Protein AF-A0A919R8F0-F1 (afdb_monomer)

Nearest PDB structures (foldseek):
  3gz7-assembly1_B  TM=3.706E-01  e=2.790E+00  Bordetella bronchiseptica

pLDDT: mean 70.24, std 26.64, range [23.72, 98.0]

Solvent-accessible surface area (backbone atoms only — not comparable to full-atom values): 21527 Å² total; per-residue (Å²): 143,80,83,83,74,83,84,76,73,76,73,70,76,74,85,45,59,24,25,36,47,40,30,39,29,54,47,67,73,56,90,75,50,73,59,72,71,48,55,80,41,61,72,55,58,81,91,51,54,28,52,95,69,25,64,48,44,55,52,77,48,97,66,31,28,37,37,30,29,73,41,53,31,80,58,64,26,74,72,41,33,61,58,44,70,72,35,64,66,60,42,50,52,41,50,53,23,43,48,53,47,38,51,59,46,43,75,73,34,32,43,30,30,39,62,86,89,40,64,40,73,37,67,65,61,55,53,50,48,43,62,77,41,37,70,61,52,50,52,54,34,61,76,40,47,71,44,31,21,34,39,40,36,33,31,29,70,56,76,77,77,74,70,78,76,72,88,82,85,83,91,81,90,82,89,87,88,83,90,84,86,90,86,90,80,91,84,86,87,82,86,88,81,89,79,90,87,85,82,91,91,86,82,86,88,86,86,85,88,86,92,88,84,92,85,91,84,87,89,89,80,91,87,88,90,81,86,79,87,82,94,78,75,82,52,72,66,58,57,48,48,48,53,50,52,51,50,50,53,52,52,49,52,54,50,50,54,48,52,55,49,34,50,52,51,51,53,59,53,46,74,67,23,82,43,69,48,79,52,82,51,66,61,42,87,79,71,80,46,79,41,41,50,61,35,32,35,41,30,35,25,47,58,90,47,49,66,59,48,54,48,55,57,60,72,68,62,47,99,72,37,52,73,49,81,48,69,82,36,68,35,46,93,80,21,67,67,71,68,52,75,83,77,86,124

Foldseek 3Di:
DDDDPDPPPPPPPPFAKWKWWQWKFFQFPCVPPDDPVCVVPSQAPPPQQAQVRFHWDWDDDPRMIIIIGIGTCCCLPDVNVVVLVVVPVSQVSNVVRSQSVQVSRVVRGQIQTEDRSDIGRYVVVVRVLCVVCVVVLVVLSVVQTLKFKKKKWKWFFQDPPPPPPDPDDDDDDDDDDDDDDDDDDDDDDDDDDDDDDDDDDDDDDDDDDDYDDDDDDDDDDDDDDDDDDDPDDPDPVNVVVVVVVVVVVVNVVVVVVLLVLQVVLQVQLQVQAPDKDWDDFDDCVVVVDSIGTNTTMMGMHRNVCPVVSVVSQVVSDDPRMDMDMDDRGNPNVSNHCSSDDPPPD

InterPro domains:
  IPR009430 Gas vesicle protein L/F [PF06386] (18-158)
  IPR009430 Gas vesicle protein L/F [PF06386] (226-335)
  IPR009430 Gas vesicle protein L/F [PTHR36852] (17-159)

Mean predicted aligned error: 16.77 Å

Radius of gyration: 34.1 Å; Cα contacts (8 Å, |Δi|>4): 431; chains: 1; bounding box: 75×75×124 Å

Sequence (345 aa):
MADPGPVTGGQEPAAGTGTYLYAIAREPDLTRAAAPQERAGAGRLAGVPGVAGTPVRALGRGGLVAYVSTVPLDRFGEEPLRRSLEDLEWLGETARAHHRVVAAVAARAAAAPVRLVTVYRDDEQVTALLERRHDELAALLDDVAGRQEWGVKMYAAAPDAGTPAAPGGGAGRHDDTTAEGAAGSGRAAAHPSARGTAAVPGRRPGTPAPETGRAATAPQAEHASGAAADAAGGRPGTEYLRRRQAGLRVRERSRQAAAERAERAHRALSAVAVASRRHRPQDPRLSGRQEIMLLNGAYLVDTDRGAEFAAAVAALREPDVEFELTGPWAPYSFTETAAGPPDAR

Organism: NCBI:txid1381558

Secondary structure (DSSP, 8-state):
-----------PPP--EEEEEEEEEEPP-GGG--SHHHHTTTT--TT-B-GGGPBPEEEEETTEEEEEEEEEHHHHSHHHHHHHTT-HHHHHHHHHHHHHHHHHHHTTS-EEEEEEEEEESSHHHHHHHHHHTHHHHHHHHHTTTTEEEEEEEEEEEPP----------------------------------------------------------------------------HHHHHHHHHHHHHHHHHHHHHHHHHHHHHHHHHHHTTSSEEEEPPPPPHHHH--SEEEEEEEEEEEEGGGHHHHHHHHHHT-BTTEEEEEEEEE--TTT-TTTTPPPP--

Structure (mmCIF, N/CA/C/O backbone):
data_AF-A0A919R8F0-F1
#
_entry.id   AF-A0A919R8F0-F1
#
loop_
_atom_site.group_PDB
_atom_site.id
_atom_site.type_symbol
_atom_site.label_atom_id
_atom_site.label_alt_id
_atom_site.label_comp_id
_atom_site.label_asym_id
_atom_site.label_entity_id
_atom_site.label_seq_id
_atom_site.pdbx_PDB_ins_code
_atom_site.Cartn_x
_atom_site.Cartn_y
_atom_site.Cartn_z
_atom_site.occupancy
_atom_site.B_iso_or_equiv
_atom_site.auth_seq_id
_atom_site.auth_comp_id
_atom_site.auth_asym_id
_atom_site.auth_atom_id
_atom_site.pdbx_PDB_model_num
ATOM 1 N N . MET A 1 1 ? -3.756 54.806 42.758 1.00 42.94 1 MET A N 1
ATOM 2 C CA . MET A 1 1 ? -3.086 54.539 41.471 1.00 42.94 1 MET A CA 1
ATOM 3 C C . MET A 1 1 ? -2.291 53.259 41.662 1.00 42.94 1 MET A C 1
ATOM 5 O O . MET A 1 1 ? -1.213 53.311 42.234 1.00 42.94 1 MET A O 1
ATOM 9 N N . ALA A 1 2 ? -2.912 52.119 41.363 1.00 39.56 2 ALA A N 1
ATOM 10 C CA . ALA A 1 2 ? -2.318 50.795 41.501 1.00 39.56 2 ALA A CA 1
ATOM 11 C C . ALA A 1 2 ? -2.366 50.129 40.124 1.00 39.56 2 ALA A C 1
ATOM 13 O O . ALA A 1 2 ? -3.413 50.116 39.478 1.00 39.56 2 ALA A O 1
ATOM 14 N N . ASP A 1 3 ? -1.197 49.690 39.689 1.00 32.00 3 ASP A N 1
ATOM 15 C CA . ASP A 1 3 ? -0.882 49.060 38.415 1.00 32.00 3 ASP A CA 1
ATOM 16 C C . ASP A 1 3 ? -1.469 47.634 38.356 1.00 32.00 3 ASP A C 1
ATOM 18 O O . ASP A 1 3 ? -1.194 46.841 39.263 1.00 32.00 3 ASP A O 1
ATOM 22 N N . PRO A 1 4 ? -2.294 47.268 37.356 1.00 43.25 4 PRO A N 1
ATOM 23 C CA . PRO A 1 4 ? -2.626 45.875 37.113 1.00 43.25 4 PRO A CA 1
ATOM 24 C C . PRO A 1 4 ? -1.481 45.242 36.316 1.00 43.25 4 PRO A C 1
ATOM 26 O O . PRO A 1 4 ? -1.386 45.396 35.100 1.00 43.25 4 PRO A O 1
ATOM 29 N N . GLY A 1 5 ? -0.606 44.522 37.020 1.00 34.34 5 GLY A N 1
ATOM 30 C CA . GLY A 1 5 ? 0.463 43.747 36.395 1.00 34.34 5 GLY A CA 1
ATOM 31 C C . GLY A 1 5 ? -0.075 42.790 35.317 1.00 34.34 5 GLY A C 1
ATOM 32 O O . GLY A 1 5 ? -1.197 42.282 35.436 1.00 34.34 5 GLY A O 1
ATOM 33 N N . PRO A 1 6 ? 0.699 42.522 34.252 1.00 38.12 6 PRO A N 1
ATOM 34 C CA . PRO A 1 6 ? 0.252 41.663 33.172 1.00 38.12 6 PRO A CA 1
ATOM 35 C C . PRO A 1 6 ? 0.139 40.220 33.669 1.00 38.12 6 PRO A C 1
ATOM 37 O O . PRO A 1 6 ? 1.129 39.578 34.021 1.00 38.12 6 PRO A O 1
ATOM 40 N N . VAL A 1 7 ? -1.086 39.698 33.641 1.00 38.22 7 VAL A N 1
ATOM 41 C CA . VAL A 1 7 ? -1.383 38.264 33.657 1.00 38.22 7 VAL A CA 1
ATOM 42 C C . VAL A 1 7 ? -0.722 37.621 32.438 1.00 38.22 7 VAL A C 1
ATOM 44 O O . VAL A 1 7 ? -1.313 37.494 31.372 1.00 38.22 7 VAL A O 1
ATOM 47 N N . THR A 1 8 ? 0.529 37.198 32.593 1.00 38.41 8 THR A N 1
ATOM 48 C CA . THR A 1 8 ? 1.180 36.227 31.706 1.00 38.41 8 THR A CA 1
ATOM 49 C C . THR A 1 8 ? 0.846 34.828 32.209 1.00 38.41 8 THR A C 1
ATOM 51 O O . THR A 1 8 ? 1.700 34.032 32.579 1.00 38.41 8 THR A O 1
ATOM 54 N N . GLY A 1 9 ? -0.453 34.525 32.217 1.00 33.62 9 GLY A N 1
ATOM 55 C CA . GLY A 1 9 ? -0.914 33.152 32.105 1.00 33.62 9 GLY A CA 1
ATOM 56 C C . GLY A 1 9 ? -0.702 32.737 30.658 1.00 33.62 9 GLY A C 1
ATOM 57 O O . GLY A 1 9 ? -1.622 32.824 29.851 1.00 33.62 9 GLY A O 1
ATOM 58 N N . GLY A 1 10 ? 0.530 32.357 30.314 1.00 33.97 10 GLY A N 1
ATOM 59 C CA . GLY A 1 10 ? 0.773 31.532 29.142 1.00 33.97 10 GLY A CA 1
ATOM 60 C C . GLY A 1 10 ? -0.004 30.248 29.367 1.00 33.97 10 GLY A C 1
ATOM 61 O O . GLY A 1 10 ? 0.445 29.370 30.094 1.00 33.97 10 GLY A O 1
ATOM 62 N N . GLN A 1 11 ? -1.223 30.206 28.840 1.00 34.78 11 GLN A N 1
ATOM 63 C CA . GLN A 1 11 ? -2.042 29.016 28.835 1.00 34.78 11 GLN A CA 1
ATOM 64 C C . GLN A 1 11 ? -1.263 28.004 27.999 1.00 34.78 11 GLN A C 1
ATOM 66 O O . GLN A 1 11 ? -1.225 28.117 26.773 1.00 34.78 11 GLN A O 1
ATOM 71 N N . GLU A 1 12 ? -0.556 27.087 28.669 1.00 39.88 12 GLU A N 1
ATOM 72 C CA . GLU A 1 12 ? -0.021 25.897 28.018 1.00 39.88 12 GLU A CA 1
ATOM 73 C C . GLU A 1 12 ? -1.163 25.326 27.172 1.00 39.88 12 GLU A C 1
ATOM 75 O O . GLU A 1 12 ? -2.275 25.165 27.697 1.00 39.88 12 GLU A O 1
ATOM 80 N N . PRO A 1 13 ? -0.967 25.114 25.859 1.00 43.59 13 PRO A N 1
ATOM 81 C CA . PRO A 1 13 ? -2.022 24.557 25.037 1.00 43.59 13 PRO A CA 1
ATOM 82 C C . PRO A 1 13 ? -2.414 23.231 25.681 1.00 43.59 13 PRO A C 1
ATOM 84 O O . PRO A 1 13 ? -1.571 22.350 25.839 1.00 43.59 13 PRO A O 1
ATOM 87 N N . ALA A 1 14 ? -3.672 23.124 26.121 1.00 46.72 14 ALA A N 1
ATOM 88 C CA . ALA A 1 14 ? -4.191 21.898 26.704 1.00 46.72 14 ALA A CA 1
ATOM 89 C C . ALA A 1 14 ? -3.793 20.742 25.784 1.00 46.72 14 ALA A C 1
ATOM 91 O O . ALA A 1 14 ? -4.053 20.814 24.580 1.00 46.72 14 ALA A O 1
ATOM 92 N N . ALA A 1 15 ? -3.110 19.739 26.341 1.00 63.75 15 ALA A N 1
ATOM 93 C CA . ALA A 1 15 ? -2.573 18.595 25.615 1.00 63.75 15 ALA A CA 1
ATOM 94 C C . ALA A 1 15 ? -3.726 17.766 25.028 1.00 63.75 15 ALA A C 1
ATOM 96 O O . ALA A 1 15 ? -4.168 16.764 25.588 1.00 63.75 15 ALA A O 1
ATOM 97 N N . GLY A 1 16 ? -4.279 18.251 23.919 1.00 86.00 16 GLY A N 1
ATOM 98 C CA . GLY A 1 16 ? -5.325 17.585 23.173 1.00 86.00 16 GLY A CA 1
ATOM 99 C C . GLY A 1 16 ? -4.773 16.304 22.571 1.00 86.00 16 GLY A C 1
ATOM 100 O O . GLY A 1 16 ? -3.592 16.213 22.230 1.00 86.00 16 GLY A O 1
ATOM 101 N N . THR A 1 17 ? -5.634 15.308 22.426 1.00 93.44 17 THR A N 1
ATOM 102 C CA . THR A 1 17 ? -5.296 14.072 21.721 1.00 93.44 17 THR A CA 1
ATOM 103 C C . THR A 1 17 ? -6.131 13.962 20.456 1.00 93.44 17 THR A C 1
ATOM 105 O O . THR A 1 17 ? -7.197 14.563 20.360 1.00 93.44 17 THR A O 1
ATOM 108 N N . GLY A 1 18 ? -5.602 13.244 19.473 1.00 93.56 18 GLY A N 1
ATOM 109 C CA . GLY A 1 18 ? -6.291 12.885 18.242 1.00 93.56 18 GLY A CA 1
ATOM 110 C C . GLY A 1 18 ? -6.202 11.387 17.990 1.00 93.56 18 GLY A C 1
ATOM 111 O O . GLY A 1 18 ? -5.442 10.665 18.645 1.00 93.56 18 GLY A O 1
ATOM 112 N N . THR A 1 19 ? -6.959 10.927 17.004 1.00 95.62 19 THR A N 1
ATOM 113 C CA . THR A 1 19 ? -7.027 9.522 16.603 1.00 95.62 19 THR A CA 1
ATOM 114 C C . THR A 1 19 ? -6.288 9.336 15.284 1.00 95.62 19 THR A C 1
ATOM 116 O O . THR A 1 19 ? -6.764 9.731 14.222 1.00 95.62 19 THR A O 1
ATOM 119 N N . TYR A 1 20 ? -5.104 8.731 15.347 1.00 95.44 20 TYR A N 1
ATOM 120 C CA . TYR A 1 20 ? -4.315 8.357 14.178 1.00 95.44 20 TYR A CA 1
ATOM 121 C C . TYR A 1 20 ? -4.894 7.082 13.563 1.00 95.44 20 TYR A C 1
ATOM 123 O O . TYR A 1 20 ? -4.953 6.059 14.243 1.00 95.44 20 TYR A O 1
ATOM 131 N N . LEU A 1 21 ? -5.279 7.117 12.288 1.00 96.19 21 LEU A N 1
ATOM 132 C CA . LEU A 1 21 ? -5.805 5.969 11.544 1.00 96.19 21 LEU A CA 1
ATOM 133 C C . LEU A 1 21 ? -4.692 5.315 10.708 1.00 96.19 21 LEU A C 1
ATOM 135 O O . LEU A 1 21 ? -3.970 6.001 9.989 1.00 96.19 21 LEU A O 1
ATOM 139 N N . TYR A 1 22 ? -4.555 3.987 10.791 1.00 96.00 22 TYR A N 1
ATOM 140 C CA . TYR A 1 22 ? -3.561 3.218 10.020 1.00 96.00 22 TYR A CA 1
ATOM 141 C C . TYR A 1 22 ? -4.163 2.521 8.801 1.00 96.00 22 TYR A C 1
ATOM 143 O O . TYR A 1 22 ? -3.630 2.606 7.695 1.00 96.00 22 TYR A O 1
ATOM 151 N N . ALA A 1 23 ? -5.255 1.795 9.018 1.00 95.81 23 ALA A N 1
ATOM 152 C CA . ALA A 1 23 ? -5.925 1.000 8.002 1.00 95.81 23 ALA A CA 1
ATOM 153 C C . ALA A 1 23 ? -7.365 0.710 8.419 1.00 95.81 23 ALA A C 1
ATOM 155 O O . ALA A 1 23 ? -7.687 0.669 9.611 1.00 95.81 23 ALA A O 1
ATOM 156 N N . ILE A 1 24 ? -8.197 0.449 7.418 1.00 95.88 24 ILE A N 1
ATOM 157 C CA . ILE A 1 24 ? -9.529 -0.132 7.571 1.00 95.88 24 ILE A CA 1
ATOM 158 C C . ILE A 1 24 ? -9.461 -1.560 7.029 1.00 95.88 24 ILE A C 1
ATOM 160 O O . ILE A 1 24 ? -8.793 -1.803 6.030 1.00 95.88 24 ILE A O 1
ATOM 164 N N . ALA A 1 25 ? -10.111 -2.516 7.679 1.00 94.25 25 ALA A N 1
ATOM 165 C CA . ALA A 1 25 ? -10.144 -3.906 7.241 1.00 94.25 25 ALA A CA 1
ATOM 166 C C . ALA A 1 25 ? -11.542 -4.501 7.392 1.00 94.25 25 ALA A C 1
ATOM 168 O O . ALA A 1 25 ? -12.385 -3.963 8.118 1.00 94.25 25 ALA A O 1
ATOM 169 N N . ARG A 1 26 ? -11.768 -5.648 6.744 1.00 90.00 26 ARG A N 1
ATOM 170 C CA . ARG A 1 26 ? -12.911 -6.502 7.084 1.00 90.00 26 ARG A CA 1
ATOM 171 C C . ARG A 1 26 ? -12.723 -7.024 8.503 1.00 90.00 26 ARG A C 1
ATOM 173 O O . ARG A 1 26 ? -11.622 -7.441 8.871 1.00 90.00 26 ARG A O 1
ATOM 180 N N . GLU A 1 27 ? -13.793 -7.012 9.290 1.00 80.38 27 GLU A N 1
ATOM 181 C CA . GLU A 1 27 ? -13.787 -7.740 10.551 1.00 80.38 27 GLU A CA 1
ATOM 182 C C . GLU A 1 27 ? -13.527 -9.225 10.245 1.00 80.38 27 GLU A C 1
ATOM 184 O O . GLU A 1 27 ? -14.118 -9.759 9.300 1.00 80.38 27 GLU A O 1
ATOM 189 N N . PRO A 1 28 ? -12.613 -9.898 10.966 1.00 65.25 28 PRO A N 1
ATOM 190 C CA . PRO A 1 28 ? -12.365 -11.313 10.731 1.00 65.25 28 PRO A CA 1
ATOM 191 C C . PRO A 1 28 ? -13.673 -12.082 10.887 1.00 65.25 28 PRO A C 1
ATOM 193 O O . PRO A 1 28 ? -14.399 -11.846 11.850 1.00 65.25 28 PRO A O 1
ATOM 196 N N . ASP A 1 29 ? -13.969 -13.005 9.974 1.00 56.16 29 ASP A N 1
ATOM 197 C CA . ASP A 1 29 ? -15.191 -13.801 10.058 1.00 56.16 29 ASP A CA 1
ATOM 198 C C . ASP A 1 29 ? -15.166 -14.682 11.325 1.00 56.16 29 ASP A C 1
ATOM 200 O O . ASP A 1 29 ? -14.531 -15.740 11.398 1.00 56.16 29 ASP A O 1
ATOM 204 N N . LEU A 1 30 ? -15.839 -14.195 12.370 1.00 49.44 30 LEU A N 1
ATOM 205 C CA . LEU A 1 30 ? -15.880 -14.773 13.713 1.00 49.44 30 LEU A CA 1
ATOM 206 C C . LEU A 1 30 ? -16.650 -16.093 13.784 1.00 49.44 30 LEU A C 1
ATOM 208 O O . LEU A 1 30 ? -16.635 -16.752 14.831 1.00 49.44 30 LEU A O 1
ATOM 212 N N . THR A 1 31 ? -17.306 -16.503 12.696 1.00 47.41 31 THR A N 1
ATOM 213 C CA . THR A 1 31 ? -17.928 -17.828 12.592 1.00 47.41 31 THR A CA 1
ATOM 214 C C . THR A 1 31 ? -16.890 -18.950 12.682 1.00 47.41 31 THR A C 1
ATOM 216 O O . THR A 1 31 ? -17.204 -20.027 13.188 1.00 47.41 31 THR A O 1
ATOM 219 N N . ARG A 1 32 ? -15.631 -18.678 12.304 1.00 46.38 32 ARG A N 1
ATOM 220 C CA . ARG A 1 32 ? -14.490 -19.598 12.452 1.00 46.38 32 ARG A CA 1
ATOM 221 C C . ARG A 1 32 ? -13.747 -19.494 13.791 1.00 46.38 32 ARG A C 1
ATOM 223 O O . ARG A 1 32 ? -12.950 -20.380 14.084 1.00 46.38 32 ARG A O 1
ATOM 230 N N . ALA A 1 33 ? -13.976 -18.445 14.585 1.00 45.91 33 ALA A N 1
ATOM 231 C CA . ALA A 1 33 ? -13.284 -18.239 15.859 1.00 45.91 33 ALA A CA 1
ATOM 232 C C . ALA A 1 33 ? -13.896 -19.115 16.965 1.00 45.91 33 ALA A C 1
ATOM 234 O O . ALA A 1 33 ? -15.100 -19.035 17.254 1.00 45.91 33 ALA A O 1
ATOM 235 N N . ALA A 1 34 ? -13.058 -19.952 17.577 1.00 47.19 34 ALA A N 1
ATOM 236 C CA . ALA A 1 34 ? -13.425 -20.789 18.706 1.00 47.19 34 ALA A CA 1
ATOM 237 C C . ALA A 1 34 ? -13.437 -19.927 19.984 1.00 47.19 34 ALA A C 1
ATOM 239 O O . ALA A 1 34 ? -12.503 -19.209 20.277 1.00 47.19 34 ALA A O 1
ATOM 240 N N . ALA A 1 35 ? -14.506 -20.004 20.772 1.00 50.44 35 ALA A N 1
ATOM 241 C CA . ALA A 1 35 ? -14.696 -19.297 22.047 1.00 50.44 35 ALA A CA 1
ATOM 242 C C . ALA A 1 35 ? -15.021 -17.768 22.015 1.00 50.44 35 ALA A C 1
ATOM 244 O O . ALA A 1 35 ? -14.484 -16.992 21.222 1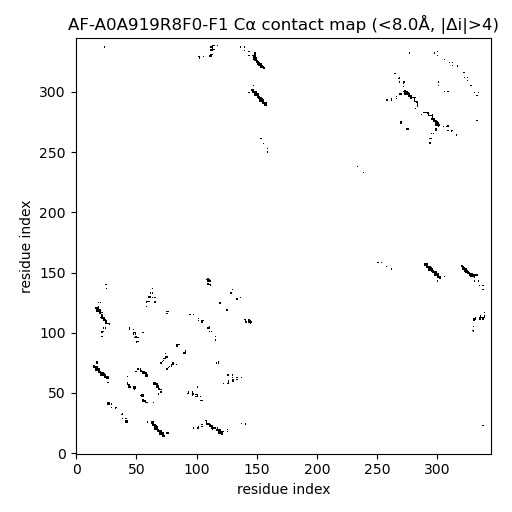.00 50.44 35 ALA A O 1
ATOM 245 N N . PRO A 1 36 ? -15.896 -17.288 22.930 1.00 48.00 36 PRO A N 1
ATOM 246 C CA . PRO A 1 36 ? -16.317 -15.879 23.031 1.00 48.00 36 PRO A CA 1
ATOM 247 C C . PRO A 1 36 ? -15.187 -14.868 23.297 1.00 48.00 36 PRO A C 1
ATOM 249 O O . PRO A 1 36 ? -15.258 -13.731 22.831 1.00 48.00 36 PRO A O 1
ATOM 252 N N . GLN A 1 37 ? -14.137 -15.262 24.022 1.00 48.91 37 GLN A N 1
ATOM 253 C CA . GLN A 1 37 ? -12.982 -14.405 24.315 1.00 48.91 37 GLN A CA 1
ATOM 254 C C . GLN A 1 37 ? -12.138 -14.096 23.066 1.00 48.91 37 GLN A C 1
ATOM 256 O O . GLN A 1 37 ? -11.608 -12.988 22.957 1.00 48.91 37 GLN A O 1
ATOM 261 N N . GLU A 1 38 ? -12.048 -15.030 22.111 1.00 45.28 38 GLU A N 1
ATOM 262 C CA . GLU A 1 38 ? -11.374 -14.809 20.824 1.00 45.28 38 GLU A CA 1
ATOM 263 C C . GLU A 1 38 ? -12.188 -13.857 19.940 1.00 45.28 38 GLU A C 1
ATOM 265 O O . GLU A 1 38 ? -11.622 -12.981 19.289 1.00 45.28 38 GLU A O 1
ATOM 270 N N . ARG A 1 39 ? -13.526 -13.931 20.016 1.00 48.69 39 ARG A N 1
ATOM 271 C CA . ARG A 1 39 ? -14.443 -13.010 19.323 1.00 48.69 39 ARG A CA 1
ATOM 272 C C . ARG A 1 39 ? -14.321 -11.571 19.819 1.00 48.69 39 ARG A C 1
ATOM 274 O O . ARG A 1 39 ? -14.183 -10.660 19.013 1.00 48.69 39 ARG A O 1
ATOM 281 N N . ALA A 1 40 ? -14.260 -11.370 21.136 1.00 47.34 40 ALA A N 1
ATOM 282 C CA . ALA A 1 40 ? -14.042 -10.052 21.744 1.00 47.34 40 ALA A CA 1
ATOM 283 C C . ALA A 1 40 ? -12.644 -9.457 21.453 1.00 47.34 40 ALA A C 1
ATOM 285 O O . ALA A 1 40 ? -12.377 -8.299 21.7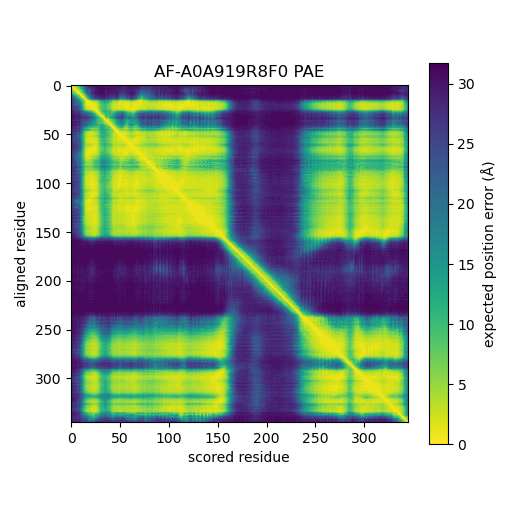76 1.00 47.34 40 ALA A O 1
ATOM 286 N N . GLY A 1 41 ? -11.725 -10.247 20.883 1.00 51.56 41 GLY A N 1
ATOM 287 C CA . GLY A 1 41 ? -10.359 -9.846 20.561 1.00 51.56 41 GLY A CA 1
ATOM 288 C C . GLY A 1 41 ? -9.976 -9.938 19.088 1.00 51.56 41 GLY A C 1
ATOM 289 O O . GLY A 1 41 ? -8.833 -9.619 18.782 1.00 51.56 41 GLY A O 1
ATOM 290 N N . ALA A 1 42 ? -10.868 -10.342 18.183 1.00 51.12 42 ALA A N 1
ATOM 291 C CA . ALA A 1 42 ? -10.490 -10.649 16.802 1.00 51.12 42 ALA A CA 1
ATOM 292 C C . ALA A 1 42 ? -9.989 -9.434 16.015 1.00 51.12 42 ALA A C 1
ATOM 294 O O . ALA A 1 42 ? -9.103 -9.567 15.173 1.00 51.12 42 ALA A O 1
ATOM 295 N N . GLY A 1 43 ? -10.470 -8.239 16.359 1.00 58.19 43 GLY A N 1
ATOM 296 C CA . GLY A 1 43 ? -9.933 -6.986 15.840 1.00 58.19 43 GLY A CA 1
ATOM 297 C C . GLY A 1 43 ? -8.613 -6.544 16.483 1.00 58.19 43 GLY A C 1
ATOM 298 O O . GLY A 1 43 ? -8.011 -5.602 15.994 1.00 58.19 43 GLY A O 1
ATOM 299 N N . ARG A 1 44 ? -8.117 -7.159 17.568 1.00 69.56 44 ARG A N 1
ATOM 300 C CA . ARG A 1 44 ? -6.928 -6.659 18.290 1.00 69.56 44 ARG A CA 1
ATOM 301 C C . ARG A 1 44 ? -5.616 -7.084 17.625 1.00 69.56 44 ARG A C 1
ATOM 303 O O . ARG A 1 44 ? -5.353 -8.267 17.430 1.00 69.56 44 ARG A O 1
ATOM 310 N N . LEU A 1 45 ? -4.736 -6.109 17.395 1.00 77.06 45 LEU A N 1
ATOM 311 C CA . LEU A 1 45 ? -3.320 -6.330 17.088 1.00 77.06 45 LEU A CA 1
ATOM 312 C C . LEU A 1 45 ? -2.501 -6.319 18.382 1.00 77.06 45 LEU A C 1
ATOM 314 O O . LEU A 1 45 ? -1.937 -5.299 18.774 1.00 77.06 45 LEU A O 1
ATOM 318 N N . ALA A 1 46 ? -2.460 -7.452 19.080 1.00 75.25 46 ALA A N 1
ATOM 319 C CA . ALA A 1 46 ? -1.669 -7.563 20.301 1.00 75.25 46 ALA A CA 1
ATOM 320 C C . ALA A 1 46 ? -0.162 -7.439 20.002 1.00 75.25 46 ALA A C 1
ATOM 322 O O . ALA A 1 46 ? 0.352 -8.082 19.090 1.00 75.25 46 ALA A O 1
ATOM 323 N N . GLY A 1 47 ? 0.547 -6.626 20.791 1.00 80.88 47 GLY A N 1
ATOM 324 C CA . GLY A 1 47 ? 2.013 -6.544 20.768 1.00 80.88 47 GLY A CA 1
ATOM 325 C C . GLY A 1 47 ? 2.632 -5.775 19.596 1.00 80.88 47 GLY A C 1
ATOM 326 O O . GLY A 1 47 ? 3.856 -5.707 19.515 1.00 80.88 47 GLY A O 1
ATOM 327 N N . VAL A 1 48 ? 1.834 -5.172 18.708 1.00 88.19 48 VAL A N 1
ATOM 328 C CA . VAL A 1 48 ? 2.351 -4.325 17.622 1.00 88.19 48 VAL A CA 1
ATOM 329 C C . VAL A 1 48 ? 2.334 -2.861 18.075 1.00 88.19 48 VAL A C 1
ATOM 331 O O . VAL A 1 48 ? 1.249 -2.296 18.227 1.00 88.19 48 VAL A O 1
ATOM 334 N N . PRO A 1 49 ? 3.498 -2.223 18.306 1.00 91.50 49 PRO A N 1
ATOM 335 C CA . PRO A 1 49 ? 3.536 -0.819 18.686 1.00 91.50 49 PRO A CA 1
ATOM 336 C C . PRO A 1 49 ? 3.186 0.060 17.485 1.00 91.50 49 PRO A C 1
ATOM 338 O O . PRO A 1 49 ? 3.743 -0.109 16.392 1.00 91.50 49 PRO A O 1
ATOM 341 N N . GLY A 1 50 ? 2.282 1.007 17.717 1.00 92.75 50 GLY A N 1
ATOM 342 C CA . GLY A 1 50 ? 1.921 2.046 16.770 1.00 92.75 50 GLY A CA 1
ATOM 343 C C . GLY A 1 50 ? 2.963 3.162 16.695 1.00 92.75 50 GLY A C 1
ATOM 344 O O . GLY A 1 50 ? 4.067 3.093 17.245 1.00 92.75 50 GLY A O 1
ATOM 345 N N . VAL A 1 51 ? 2.595 4.224 15.989 1.00 92.19 51 VAL A N 1
ATOM 346 C CA . VAL A 1 51 ? 3.358 5.468 15.890 1.00 92.19 51 VAL A CA 1
ATOM 347 C C . VAL A 1 51 ? 3.582 6.061 17.283 1.00 92.19 51 VAL A C 1
ATOM 349 O O . VAL A 1 51 ? 2.718 5.989 18.158 1.00 92.19 51 VAL A O 1
ATOM 352 N N . ALA A 1 52 ? 4.781 6.610 17.501 1.00 87.69 52 ALA A N 1
ATOM 353 C CA . ALA A 1 52 ? 5.239 7.108 18.800 1.00 87.69 52 ALA A CA 1
ATOM 354 C C . ALA A 1 52 ? 5.160 6.069 19.946 1.00 87.69 52 ALA A C 1
ATOM 356 O O . ALA A 1 52 ? 5.079 6.442 21.111 1.00 87.69 52 ALA A O 1
ATOM 357 N N . GLY A 1 53 ? 5.161 4.767 19.626 1.00 89.31 53 GLY A N 1
ATOM 358 C CA . GLY A 1 53 ? 5.058 3.688 20.616 1.00 89.31 53 GLY A CA 1
ATOM 359 C C . GLY A 1 53 ? 3.667 3.538 21.236 1.00 89.31 53 GLY A C 1
ATOM 360 O O . GLY A 1 53 ? 3.495 2.764 22.176 1.00 89.31 53 GLY A O 1
ATOM 361 N N . THR A 1 54 ? 2.670 4.258 20.721 1.00 91.81 54 THR A N 1
ATOM 362 C CA . THR A 1 54 ? 1.301 4.209 21.237 1.00 91.81 54 THR A CA 1
ATOM 363 C C . THR A 1 54 ? 0.655 2.850 20.934 1.00 91.81 54 THR A C 1
ATOM 365 O O . THR A 1 54 ? 0.927 2.248 19.889 1.00 91.81 54 THR A O 1
ATOM 368 N N . PRO A 1 55 ? -0.187 2.313 21.833 1.00 92.19 55 PRO A N 1
ATOM 369 C CA . PRO A 1 55 ? -0.868 1.050 21.580 1.00 92.19 55 PRO A CA 1
ATOM 370 C C . PRO A 1 55 ? -1.847 1.185 20.408 1.00 92.19 55 PRO A C 1
ATOM 372 O O . PRO A 1 55 ? -2.500 2.220 20.233 1.00 92.19 55 PRO A O 1
ATOM 375 N N . VAL A 1 56 ? -1.965 0.122 19.614 1.00 94.38 56 VAL A N 1
ATOM 376 C CA . VAL A 1 56 ? -2.958 0.036 18.537 1.00 94.38 56 VAL A CA 1
ATOM 377 C C . VAL A 1 56 ? -4.266 -0.513 19.099 1.00 94.38 56 VAL A C 1
ATOM 379 O O . VAL A 1 56 ? -4.293 -1.531 19.793 1.00 94.38 56 VAL A O 1
ATOM 382 N N . ARG A 1 57 ? -5.362 0.172 18.788 1.00 92.62 57 ARG A N 1
ATOM 383 C CA . ARG A 1 57 ? -6.737 -0.181 19.143 1.00 92.62 57 ARG A CA 1
ATOM 384 C C . ARG A 1 57 ? -7.536 -0.457 17.874 1.00 92.62 57 ARG A C 1
ATOM 386 O O . ARG A 1 57 ? -7.160 -0.028 16.787 1.00 92.62 57 ARG A O 1
ATOM 393 N N . ALA A 1 58 ? -8.642 -1.169 18.037 1.00 92.12 58 ALA A N 1
ATOM 394 C CA . AL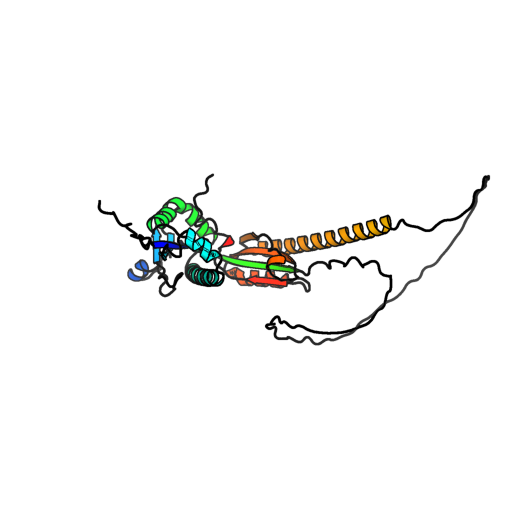A A 1 58 ? -9.565 -1.492 16.962 1.00 92.12 58 ALA A CA 1
ATOM 395 C C . ALA A 1 58 ? -10.936 -0.890 17.261 1.00 92.12 58 ALA A C 1
ATOM 397 O O . ALA A 1 58 ? -11.463 -1.081 18.358 1.00 92.12 58 ALA A O 1
ATOM 398 N N . LEU A 1 59 ? -11.494 -0.173 16.289 1.00 91.88 59 LEU A N 1
ATOM 399 C CA . LEU A 1 59 ? -12.838 0.396 16.331 1.00 91.88 59 LEU A CA 1
ATOM 400 C C . LEU A 1 59 ? -13.701 -0.353 15.315 1.00 91.88 59 LEU A C 1
ATOM 402 O O . LEU A 1 59 ? -13.485 -0.226 14.110 1.00 91.88 59 LEU A O 1
ATOM 406 N N . GLY A 1 60 ? -14.627 -1.178 15.802 1.00 90.00 60 GLY A N 1
ATOM 407 C CA . GLY A 1 60 ? -15.501 -2.002 14.966 1.00 90.00 60 GLY A CA 1
ATOM 408 C C . GLY A 1 60 ? -16.833 -1.318 14.665 1.00 90.00 60 GLY A C 1
ATOM 409 O O . GLY A 1 60 ? -17.473 -0.773 15.569 1.00 90.00 60 GLY A O 1
ATOM 410 N N . ARG A 1 61 ? -17.278 -1.374 13.406 1.00 88.50 61 ARG A N 1
ATOM 411 C CA . ARG A 1 61 ? -18.604 -0.903 12.999 1.00 88.50 61 ARG A CA 1
ATOM 412 C C . ARG A 1 61 ? -19.078 -1.576 11.712 1.00 88.50 61 ARG A C 1
ATOM 414 O O . ARG A 1 61 ? -18.383 -1.537 10.706 1.00 88.50 61 ARG A O 1
ATOM 421 N N . GLY A 1 62 ? -20.266 -2.182 11.745 1.00 86.88 62 GLY A N 1
ATOM 422 C CA . GLY A 1 62 ? -20.893 -2.771 10.553 1.00 86.88 62 GLY A CA 1
ATOM 423 C C . GLY A 1 62 ? -20.096 -3.905 9.889 1.00 86.88 62 GLY A C 1
ATOM 424 O O . GLY A 1 62 ? -20.188 -4.070 8.686 1.00 86.88 62 GLY A O 1
ATOM 425 N N . GLY A 1 63 ? -19.282 -4.672 10.622 1.00 89.50 63 GLY A N 1
ATOM 426 C CA . GLY A 1 63 ? -18.404 -5.688 10.014 1.00 89.50 63 GLY A CA 1
ATOM 427 C C . GLY A 1 63 ? -17.137 -5.118 9.358 1.00 89.50 63 GLY A C 1
ATOM 428 O O . GLY A 1 63 ? -16.407 -5.838 8.672 1.00 89.50 63 GLY A O 1
ATOM 429 N N . LEU A 1 64 ? -16.856 -3.830 9.575 1.00 92.94 64 LEU A N 1
ATOM 430 C CA . LEU A 1 64 ? -15.582 -3.178 9.287 1.00 92.94 64 LEU A CA 1
ATOM 431 C C . LEU A 1 64 ? -14.842 -2.882 10.592 1.00 92.94 64 LEU A C 1
ATOM 433 O O . LEU A 1 64 ? -15.456 -2.636 11.631 1.00 92.94 64 LEU A O 1
ATOM 437 N N . VAL A 1 65 ? -13.514 -2.852 10.527 1.00 93.88 65 VAL A N 1
ATOM 438 C CA . VAL A 1 65 ? -12.652 -2.499 11.659 1.00 93.88 65 VAL A CA 1
ATOM 439 C C . VAL A 1 65 ? -11.643 -1.445 11.227 1.00 93.88 65 VAL A C 1
ATOM 441 O O . VAL A 1 65 ? -10.900 -1.645 10.269 1.00 93.88 65 VAL A O 1
ATOM 444 N N . ALA A 1 66 ? -11.582 -0.335 11.960 1.00 94.50 66 ALA A N 1
ATOM 445 C CA . ALA A 1 66 ? -10.519 0.655 11.844 1.00 94.50 66 ALA A CA 1
ATOM 446 C C . ALA A 1 66 ? -9.436 0.407 12.900 1.00 94.50 66 ALA A C 1
ATOM 448 O O . ALA A 1 66 ? -9.729 0.291 14.092 1.00 94.50 66 ALA A O 1
ATOM 449 N N . TYR A 1 67 ? -8.177 0.374 12.467 1.00 95.50 67 TYR A N 1
ATOM 450 C CA . TYR A 1 67 ? -7.015 0.268 13.346 1.00 95.50 67 TYR A CA 1
ATOM 451 C C . TYR A 1 67 ? -6.462 1.653 13.630 1.00 95.50 67 TYR A C 1
ATOM 453 O O . TYR A 1 67 ? -6.066 2.363 12.702 1.00 95.50 67 TYR A O 1
ATOM 461 N N . VAL A 1 68 ? -6.425 2.029 14.907 1.00 95.81 68 VAL A N 1
ATOM 462 C CA . VAL A 1 68 ? -6.117 3.395 15.336 1.00 95.81 68 VAL A CA 1
ATOM 463 C C . VAL A 1 68 ? -5.178 3.451 16.536 1.00 95.81 68 VAL A C 1
ATOM 465 O O . VAL A 1 68 ? -5.039 2.483 17.281 1.00 95.81 68 VAL A O 1
ATOM 468 N N . SER A 1 69 ? -4.576 4.613 16.766 1.00 95.56 69 SER A N 1
ATOM 469 C CA . SER A 1 69 ? -3.893 4.956 18.016 1.00 95.56 69 SER A CA 1
ATOM 470 C C . SER A 1 69 ? -4.306 6.344 18.489 1.00 95.56 69 SER A C 1
ATOM 472 O O . SER A 1 69 ? -4.615 7.213 17.678 1.00 95.56 69 SER A O 1
ATOM 474 N N . THR A 1 70 ? -4.264 6.570 19.801 1.00 94.81 70 THR A N 1
ATOM 475 C CA . THR A 1 70 ? -4.412 7.913 20.376 1.00 94.81 70 THR A CA 1
ATOM 476 C C . THR A 1 70 ? -3.049 8.597 20.382 1.00 94.81 70 THR A C 1
ATOM 478 O O . THR A 1 70 ? -2.104 8.063 20.960 1.00 94.81 70 THR A O 1
ATOM 481 N N . VAL A 1 71 ? -2.943 9.758 19.738 1.00 93.81 71 VAL A N 1
ATOM 482 C CA . VAL A 1 71 ? -1.695 10.519 19.576 1.00 93.81 71 VAL A CA 1
ATOM 483 C C . VAL A 1 71 ? -1.846 11.942 20.119 1.00 93.81 71 VAL A C 1
ATOM 485 O O . VAL A 1 71 ? -2.952 12.482 20.089 1.00 93.81 71 VAL A O 1
ATOM 488 N N . PRO A 1 72 ? -0.774 12.575 20.617 1.00 91.50 72 PRO A N 1
ATOM 489 C CA . PRO A 1 72 ? -0.865 13.926 21.155 1.00 91.50 72 PRO A CA 1
ATOM 490 C C . PRO A 1 72 ? -0.851 14.970 20.020 1.00 91.50 72 P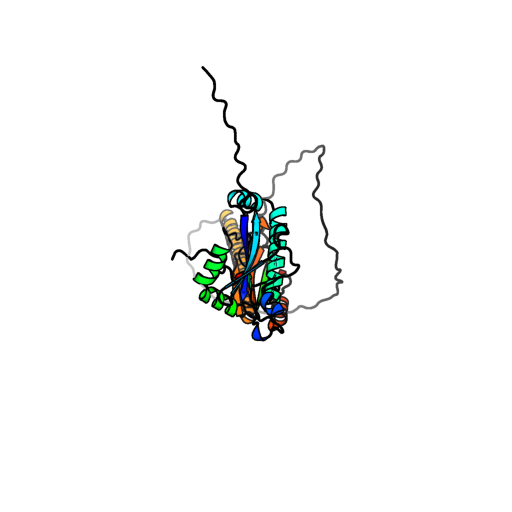RO A C 1
ATOM 492 O O . PRO A 1 72 ? -0.086 14.865 19.056 1.00 91.50 72 PRO A O 1
ATOM 495 N N . LEU A 1 73 ? -1.737 15.967 20.096 1.00 88.31 73 LEU A N 1
ATOM 496 C CA . LEU A 1 73 ? -1.925 16.978 19.044 1.00 88.31 73 LEU A CA 1
ATOM 497 C C . LEU A 1 73 ? -0.833 18.054 19.027 1.00 88.31 73 LEU A C 1
ATOM 499 O O . LEU A 1 73 ? -0.680 18.755 18.033 1.00 88.31 73 LEU A O 1
ATOM 503 N N . ASP A 1 74 ? -0.034 18.163 20.080 1.00 85.31 74 ASP A N 1
ATOM 504 C CA . ASP A 1 74 ? 1.178 18.987 20.089 1.00 85.31 74 ASP A CA 1
ATOM 505 C C . ASP A 1 74 ? 2.263 18.475 19.118 1.00 85.31 74 ASP A C 1
ATOM 507 O O . ASP A 1 74 ? 3.129 19.245 18.707 1.00 85.31 74 ASP A O 1
ATOM 511 N N . ARG A 1 75 ? 2.191 17.198 18.712 1.00 83.94 75 ARG A N 1
ATOM 512 C CA . ARG A 1 75 ? 3.085 16.546 17.742 1.00 83.94 75 ARG A CA 1
ATOM 513 C C . ARG A 1 75 ? 2.381 16.169 16.440 1.00 83.94 75 ARG A C 1
ATOM 515 O O . ARG A 1 75 ? 2.996 16.225 15.382 1.00 83.94 75 ARG A O 1
ATOM 522 N N . PHE A 1 76 ? 1.110 15.778 16.513 1.00 85.56 76 PHE A N 1
ATOM 523 C CA . PHE A 1 76 ? 0.331 15.287 15.367 1.00 85.56 76 PHE A CA 1
ATOM 524 C C . PHE A 1 76 ? -0.797 16.227 14.928 1.00 85.56 76 PHE A C 1
ATOM 526 O O . PHE A 1 76 ? -1.525 15.906 13.991 1.00 85.56 76 PHE A O 1
ATOM 533 N N . GLY A 1 77 ? -0.956 17.377 15.585 1.00 81.25 77 GLY A N 1
ATOM 534 C CA . GLY A 1 77 ? -1.831 18.447 15.117 1.00 81.25 77 GLY A CA 1
ATOM 535 C C . GLY A 1 77 ? -1.275 19.106 13.857 1.00 81.25 77 GLY A C 1
ATOM 536 O O . GLY A 1 77 ? -0.104 18.949 13.525 1.00 81.25 77 GLY A O 1
ATOM 537 N N . GLU A 1 78 ? -2.113 19.865 13.158 1.00 77.62 78 GLU A N 1
ATOM 538 C CA . GLU A 1 78 ? -1.821 20.387 11.817 1.00 77.62 78 GLU A CA 1
ATOM 539 C C . GLU A 1 78 ? -0.502 21.179 11.719 1.00 77.62 78 GLU A C 1
ATOM 541 O O . GLU A 1 78 ? 0.333 20.905 10.855 1.00 77.62 78 GLU A O 1
ATOM 546 N N . GLU A 1 79 ? -0.286 22.135 12.627 1.00 77.31 79 GLU A N 1
ATOM 547 C CA . GLU A 1 79 ? 0.887 23.016 12.603 1.00 77.31 79 GLU A CA 1
ATOM 548 C C . GLU A 1 79 ? 2.193 22.302 13.019 1.00 77.31 79 GLU A C 1
ATOM 550 O O . GLU A 1 79 ? 3.199 22.428 12.314 1.00 77.31 79 GLU A O 1
ATOM 555 N N . PRO A 1 80 ? 2.231 21.517 14.119 1.00 78.12 80 PRO A N 1
ATOM 556 C CA . PRO A 1 80 ? 3.371 20.648 14.416 1.00 78.12 80 PRO A CA 1
ATOM 557 C C . PRO A 1 80 ? 3.669 19.640 13.312 1.00 78.12 80 PRO A C 1
ATOM 559 O O . PRO A 1 80 ? 4.830 19.462 12.952 1.00 78.12 80 PRO A O 1
ATOM 562 N N . LEU A 1 81 ? 2.631 19.034 12.732 1.00 78.69 81 LEU A N 1
ATOM 563 C CA . LEU A 1 81 ? 2.791 18.034 11.692 1.00 78.69 81 LEU A CA 1
ATOM 564 C C . LEU A 1 81 ? 3.489 18.613 10.465 1.00 78.69 81 LEU A C 1
ATOM 566 O O . LEU A 1 81 ? 4.406 17.989 9.942 1.00 78.69 81 LEU A O 1
ATOM 570 N N . ARG A 1 82 ? 3.113 19.822 10.033 1.00 79.88 82 ARG A N 1
ATOM 571 C CA . ARG A 1 82 ? 3.766 20.473 8.891 1.00 79.88 82 ARG A CA 1
ATOM 572 C C . ARG A 1 82 ? 5.278 20.594 9.091 1.00 79.88 82 ARG A C 1
ATOM 574 O O . ARG A 1 82 ? 6.025 20.293 8.171 1.00 79.88 82 ARG A O 1
ATOM 581 N N . ARG A 1 83 ? 5.712 20.954 10.303 1.00 77.44 83 ARG A N 1
ATOM 582 C CA . ARG A 1 83 ? 7.136 21.033 10.672 1.00 77.44 83 ARG A CA 1
ATOM 583 C C . ARG A 1 83 ? 7.787 19.652 10.743 1.00 77.44 83 ARG A C 1
ATOM 585 O O . ARG A 1 83 ? 8.876 19.461 10.220 1.00 77.44 83 ARG A O 1
ATOM 592 N N . SER A 1 84 ? 7.123 18.673 11.353 1.00 79.19 84 SER A N 1
ATOM 593 C CA . SER A 1 84 ? 7.649 17.307 11.462 1.00 79.19 84 SER A CA 1
ATOM 594 C C . SER A 1 84 ? 7.748 16.579 10.117 1.00 79.19 84 SER A C 1
ATOM 596 O O . SER A 1 84 ? 8.574 15.686 9.979 1.00 79.19 84 SER A O 1
ATOM 598 N N . LEU A 1 85 ? 6.962 16.959 9.105 1.00 81.69 85 LEU A N 1
ATOM 599 C CA . LEU A 1 85 ? 7.085 16.413 7.747 1.00 81.69 85 LEU A CA 1
ATOM 600 C C . LEU A 1 85 ? 8.383 16.837 7.037 1.00 81.69 85 LEU A C 1
ATOM 602 O O . LEU A 1 85 ? 8.788 16.169 6.086 1.00 81.69 85 LEU A O 1
ATOM 606 N N . GLU A 1 86 ? 9.038 17.908 7.491 1.00 82.81 86 GLU A N 1
ATOM 607 C CA . GLU A 1 86 ? 10.356 18.336 6.999 1.00 82.81 86 GLU A CA 1
ATOM 608 C C . GLU A 1 86 ? 11.506 17.568 7.681 1.00 82.81 86 GLU A C 1
ATOM 610 O O . GLU A 1 86 ? 12.621 17.519 7.161 1.00 82.81 86 GLU A O 1
ATOM 615 N N . ASP A 1 87 ? 11.229 16.917 8.814 1.00 86.31 87 ASP A N 1
ATOM 616 C CA . ASP A 1 87 ? 12.166 16.066 9.542 1.00 86.31 87 ASP A CA 1
ATOM 617 C C . ASP A 1 87 ? 12.141 14.635 8.975 1.00 86.31 87 ASP A C 1
ATOM 619 O O . ASP A 1 87 ? 11.229 13.837 9.217 1.00 86.31 87 ASP A O 1
ATOM 623 N N . LEU A 1 88 ? 13.178 14.301 8.202 1.00 85.88 88 LEU A N 1
ATOM 624 C CA . LEU A 1 88 ? 13.315 12.996 7.552 1.00 85.88 88 LEU A CA 1
ATOM 625 C C . LEU A 1 88 ? 13.464 11.834 8.543 1.00 85.88 88 LEU A C 1
ATOM 627 O O . LEU A 1 88 ? 13.046 10.715 8.230 1.00 85.88 88 LEU A O 1
ATOM 631 N N . GLU A 1 89 ? 14.059 12.066 9.714 1.00 87.06 89 GLU A N 1
ATOM 632 C CA . GLU A 1 89 ? 14.237 11.027 10.728 1.00 87.06 89 GLU A CA 1
ATOM 633 C C . GLU A 1 89 ? 12.888 10.698 11.366 1.00 87.06 89 GLU A C 1
ATOM 635 O O . GLU A 1 89 ? 12.455 9.538 11.336 1.00 87.06 89 GLU A O 1
ATOM 640 N N . TRP A 1 90 ? 12.172 11.731 11.819 1.00 89.38 90 TRP A N 1
ATOM 641 C CA . TRP A 1 90 ? 10.818 11.598 12.353 1.00 89.38 90 TRP A CA 1
ATOM 642 C C . TRP A 1 90 ? 9.863 10.953 11.343 1.00 89.38 90 TRP A C 1
ATOM 644 O O . TRP A 1 90 ? 9.096 10.044 11.690 1.00 89.38 90 TRP A O 1
ATOM 654 N N . LEU A 1 91 ? 9.917 11.391 10.081 1.00 87.38 91 LEU A N 1
ATOM 655 C CA . LEU A 1 91 ? 9.081 10.852 9.012 1.00 87.38 91 LEU A CA 1
ATOM 656 C C . LEU A 1 91 ? 9.409 9.379 8.757 1.00 87.38 91 LEU A C 1
ATOM 658 O O . LEU A 1 91 ? 8.499 8.559 8.629 1.00 87.38 91 LEU A O 1
ATOM 662 N N . GLY A 1 92 ? 10.696 9.025 8.734 1.00 87.31 92 GLY A N 1
ATOM 663 C CA . GLY A 1 92 ? 11.153 7.651 8.575 1.00 87.31 92 GLY A CA 1
ATOM 664 C C . GLY A 1 92 ? 10.678 6.738 9.707 1.00 87.31 92 GLY A C 1
ATOM 665 O O . GLY A 1 92 ? 10.199 5.633 9.449 1.00 87.31 92 GLY A O 1
ATOM 666 N N . GLU A 1 93 ? 10.770 7.183 10.961 1.00 90.31 93 GLU A N 1
ATOM 667 C CA . GLU A 1 93 ? 10.264 6.433 12.117 1.00 90.31 93 GLU A CA 1
ATOM 668 C C . GLU A 1 93 ? 8.748 6.251 12.072 1.00 90.31 93 GLU A C 1
ATOM 670 O O . GLU A 1 93 ? 8.247 5.135 12.247 1.00 90.31 93 GLU A O 1
ATOM 675 N N . THR A 1 94 ? 8.023 7.330 11.779 1.00 92.06 94 THR A N 1
ATOM 676 C CA . THR A 1 94 ? 6.561 7.333 11.672 1.00 92.06 94 THR A CA 1
ATOM 677 C C . THR A 1 94 ? 6.096 6.418 10.542 1.00 92.06 94 THR A C 1
ATOM 679 O O . THR A 1 94 ? 5.203 5.595 10.749 1.00 92.06 94 THR A O 1
ATOM 682 N N . ALA A 1 95 ? 6.743 6.482 9.375 1.00 91.12 95 ALA A N 1
ATOM 683 C CA . ALA A 1 95 ? 6.463 5.614 8.236 1.00 91.12 95 ALA A CA 1
ATOM 684 C C . ALA A 1 95 ? 6.716 4.139 8.562 1.00 91.12 95 ALA A C 1
ATOM 686 O O . ALA A 1 95 ? 5.859 3.300 8.287 1.00 91.12 95 ALA A O 1
ATOM 687 N N . ARG A 1 96 ? 7.844 3.807 9.208 1.00 93.06 96 ARG A N 1
ATOM 688 C CA . ARG A 1 96 ? 8.146 2.429 9.635 1.00 93.06 96 ARG A CA 1
ATOM 689 C C . ARG A 1 96 ? 7.119 1.903 10.637 1.00 93.06 96 ARG A C 1
ATOM 691 O O . ARG A 1 96 ? 6.685 0.759 10.515 1.00 93.06 96 ARG A O 1
ATOM 698 N N . ALA A 1 97 ? 6.729 2.716 11.620 1.00 94.12 97 ALA A N 1
ATOM 699 C CA . ALA A 1 97 ? 5.730 2.330 12.612 1.00 94.12 97 ALA A CA 1
ATOM 700 C C . ALA A 1 97 ? 4.349 2.122 11.975 1.00 94.12 97 ALA A C 1
ATOM 702 O O . ALA A 1 97 ? 3.735 1.079 12.188 1.00 94.12 97 ALA A O 1
ATOM 703 N N . HIS A 1 98 ? 3.903 3.057 11.132 1.00 94.94 98 HIS A N 1
ATOM 704 C CA . HIS A 1 98 ? 2.666 2.926 10.364 1.00 94.94 98 HIS A CA 1
ATOM 705 C C . HIS A 1 98 ? 2.679 1.658 9.501 1.00 94.94 98 HIS A C 1
ATOM 707 O O . HIS A 1 98 ? 1.755 0.849 9.569 1.00 94.94 98 HIS A O 1
ATOM 713 N N . HIS A 1 99 ? 3.757 1.442 8.743 1.00 92.31 99 HIS A N 1
ATOM 714 C CA . HIS A 1 99 ? 3.901 0.280 7.874 1.00 92.31 99 HIS A CA 1
ATOM 715 C C . HIS A 1 99 ? 3.839 -1.037 8.653 1.00 92.31 99 HIS A C 1
ATOM 717 O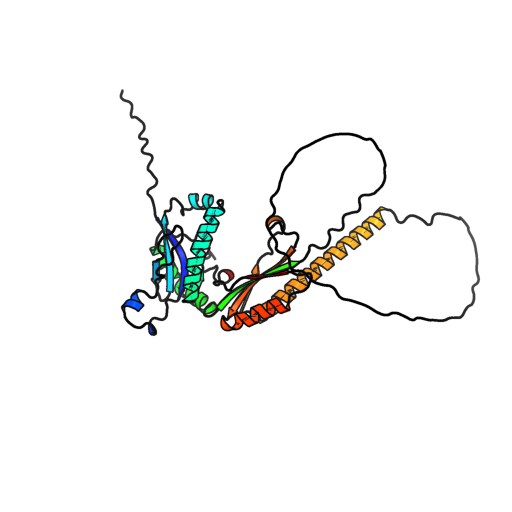 O . HIS A 1 99 ? 3.186 -1.977 8.211 1.00 92.31 99 HIS A O 1
ATOM 723 N N . ARG A 1 100 ? 4.456 -1.104 9.841 1.00 94.56 100 ARG A N 1
ATOM 724 C CA . ARG A 1 100 ? 4.402 -2.292 10.706 1.00 94.56 100 ARG A CA 1
ATOM 725 C C . ARG A 1 100 ? 2.969 -2.650 11.098 1.00 94.56 100 ARG A C 1
ATOM 727 O O . ARG A 1 100 ? 2.608 -3.822 11.049 1.00 94.56 100 ARG A O 1
ATOM 734 N N . VAL A 1 101 ? 2.163 -1.655 11.476 1.00 95.00 101 VAL A N 1
ATOM 735 C CA . VAL A 1 101 ? 0.749 -1.868 11.821 1.00 95.00 101 VAL A CA 1
ATOM 736 C C . VAL A 1 101 ? -0.018 -2.356 10.600 1.00 95.00 101 VAL A C 1
ATOM 738 O O . VAL A 1 101 ? -0.669 -3.393 10.668 1.00 95.00 101 VAL A O 1
ATOM 741 N N . VAL A 1 102 ? 0.114 -1.666 9.467 1.00 94.56 102 VAL A N 1
ATOM 742 C CA . VAL A 1 102 ? -0.577 -2.023 8.221 1.00 94.56 102 VAL A CA 1
ATOM 743 C C . VAL A 1 102 ? -0.217 -3.431 7.747 1.00 94.56 102 VAL A C 1
ATOM 745 O O . VAL A 1 102 ? -1.111 -4.205 7.415 1.00 94.56 102 VAL A O 1
ATOM 748 N N . ALA A 1 103 ? 1.066 -3.796 7.761 1.00 91.50 103 ALA A N 1
ATOM 749 C CA . ALA A 1 103 ? 1.518 -5.137 7.403 1.00 91.50 103 ALA A CA 1
ATOM 750 C C . ALA A 1 103 ? 0.915 -6.204 8.333 1.00 91.50 103 ALA A C 1
ATOM 752 O O . ALA A 1 103 ? 0.490 -7.260 7.868 1.00 91.50 103 ALA A O 1
ATOM 753 N N . ALA A 1 104 ? 0.814 -5.914 9.635 1.00 91.94 104 ALA A N 1
ATOM 754 C CA . ALA A 1 104 ? 0.190 -6.819 10.594 1.00 91.94 104 ALA A CA 1
ATOM 755 C C . ALA A 1 104 ? -1.327 -6.980 10.369 1.00 91.94 104 ALA A C 1
ATOM 757 O O . ALA A 1 104 ? -1.848 -8.076 10.576 1.00 91.94 104 ALA A O 1
ATOM 758 N N . VAL A 1 105 ? -2.030 -5.930 9.921 1.00 92.19 105 VAL A N 1
ATOM 759 C CA . VAL A 1 105 ? -3.443 -6.022 9.503 1.00 92.19 105 VAL A CA 1
ATOM 760 C C . VAL A 1 105 ? -3.573 -6.860 8.229 1.00 92.19 105 VAL A C 1
ATOM 762 O O . VAL A 1 105 ? -4.332 -7.826 8.206 1.00 92.19 105 VAL A O 1
ATOM 765 N N . ALA A 1 106 ? -2.804 -6.522 7.190 1.00 90.06 106 ALA A N 1
ATOM 766 C CA . ALA A 1 106 ? -2.871 -7.159 5.874 1.00 90.06 106 ALA A CA 1
ATOM 767 C C . ALA A 1 106 ? -2.520 -8.656 5.911 1.00 90.06 106 ALA A C 1
ATOM 769 O O . ALA A 1 106 ? -3.024 -9.434 5.110 1.00 90.06 106 ALA A O 1
ATOM 770 N N . ALA A 1 107 ? -1.703 -9.084 6.877 1.00 87.75 107 ALA A N 1
ATOM 771 C CA . ALA A 1 107 ? -1.407 -10.497 7.106 1.00 87.75 107 ALA A CA 1
ATOM 772 C C . ALA A 1 107 ? -2.602 -11.307 7.651 1.00 87.75 107 ALA A C 1
ATOM 774 O O . ALA A 1 107 ? -2.542 -12.535 7.678 1.00 87.75 107 ALA A O 1
ATOM 775 N N . ARG A 1 108 ? -3.661 -10.647 8.140 1.00 85.81 108 ARG A N 1
ATOM 776 C CA . ARG A 1 108 ? -4.800 -11.284 8.829 1.00 85.81 108 ARG A CA 1
ATOM 777 C C . ARG A 1 108 ? -6.127 -11.098 8.100 1.00 85.81 108 ARG A C 1
ATOM 779 O O . ARG A 1 108 ? -7.015 -11.928 8.267 1.00 85.81 108 ARG A O 1
ATOM 786 N N . ALA A 1 109 ? -6.278 -10.015 7.343 1.00 89.06 109 ALA A N 1
ATOM 787 C CA . ALA A 1 109 ? -7.511 -9.668 6.649 1.00 89.06 109 ALA A CA 1
ATOM 788 C C . ALA A 1 109 ? -7.229 -8.793 5.422 1.00 89.06 109 ALA A C 1
ATOM 790 O O . ALA A 1 109 ? -6.176 -8.159 5.329 1.00 89.06 109 ALA A O 1
ATOM 791 N N . ALA A 1 110 ? -8.207 -8.711 4.514 1.00 91.38 110 ALA A N 1
ATOM 792 C CA . ALA A 1 110 ? -8.217 -7.680 3.483 1.00 91.38 110 ALA A CA 1
ATOM 793 C C . ALA A 1 110 ? -8.118 -6.309 4.164 1.00 91.38 110 ALA A C 1
ATOM 795 O O . ALA A 1 110 ? -8.923 -5.994 5.045 1.00 91.38 110 ALA A O 1
ATOM 796 N N . ALA A 1 111 ? -7.104 -5.537 3.785 1.00 93.12 111 ALA A N 1
ATOM 797 C CA . ALA A 1 111 ? -6.761 -4.281 4.427 1.00 93.12 111 ALA A CA 1
ATOM 798 C C . ALA A 1 111 ? -6.707 -3.167 3.387 1.00 93.12 111 ALA A C 1
ATOM 800 O O . ALA A 1 111 ? -6.107 -3.324 2.325 1.00 93.12 111 ALA A O 1
ATOM 801 N N . ALA A 1 112 ? -7.280 -2.028 3.748 1.00 95.12 112 ALA A N 1
ATOM 802 C CA . ALA A 1 112 ? -7.189 -0.765 3.049 1.00 95.12 112 ALA A CA 1
ATOM 803 C C . ALA A 1 112 ? -6.307 0.188 3.868 1.00 95.12 112 ALA A C 1
ATOM 805 O O . ALA A 1 112 ? -6.798 0.848 4.794 1.00 95.12 112 ALA A O 1
ATOM 806 N N . PRO A 1 113 ? -4.992 0.235 3.581 1.00 94.88 113 PRO A N 1
ATOM 807 C CA . PRO A 1 113 ? -4.107 1.225 4.173 1.00 94.88 113 PRO A CA 1
ATOM 808 C C . PRO A 1 113 ? -4.589 2.644 3.879 1.00 94.88 113 PRO A C 1
ATOM 810 O O . PRO A 1 113 ? -5.034 2.940 2.766 1.00 94.88 113 PRO A O 1
ATOM 813 N N . VAL A 1 114 ? -4.455 3.533 4.861 1.00 93.88 114 VAL A N 1
ATOM 814 C CA . VAL A 1 114 ? -4.730 4.962 4.672 1.00 93.88 114 VAL A CA 1
ATOM 815 C C . VAL A 1 114 ? -3.431 5.728 4.443 1.00 93.88 114 VAL A C 1
ATOM 817 O O . VAL A 1 114 ? -2.334 5.199 4.639 1.00 93.88 114 VAL A O 1
ATOM 820 N N . ARG A 1 115 ? -3.533 6.990 4.016 1.00 90.00 115 ARG A N 1
ATOM 821 C CA . ARG A 1 115 ? -2.346 7.831 3.820 1.00 90.00 115 ARG A CA 1
ATOM 822 C C . ARG A 1 115 ? -1.587 8.000 5.134 1.00 90.00 115 ARG A C 1
ATOM 824 O O . ARG A 1 115 ? -2.189 8.100 6.207 1.00 90.00 115 ARG A O 1
ATOM 831 N N . LEU A 1 116 ? -0.260 8.069 5.037 1.00 88.06 116 LEU A N 1
ATOM 832 C CA . LEU A 1 116 ? 0.582 8.334 6.195 1.00 88.06 116 LEU A CA 1
ATOM 833 C C . LEU A 1 116 ? 0.147 9.647 6.855 1.00 88.06 116 LEU A C 1
ATOM 835 O O . LEU A 1 116 ? -0.074 10.650 6.184 1.00 88.06 116 LEU A O 1
ATOM 839 N N . VAL A 1 117 ? 0.050 9.615 8.180 1.00 87.19 117 VAL A N 1
ATOM 840 C CA . VAL A 1 117 ? -0.387 10.739 9.013 1.00 87.19 117 VAL A CA 1
ATOM 841 C C . VAL A 1 117 ? -1.833 11.197 8.783 1.00 87.19 117 VAL A C 1
ATOM 843 O O . VAL A 1 117 ? -2.151 12.382 8.808 1.00 87.19 117 VAL A O 1
ATOM 846 N N . THR A 1 118 ? -2.742 10.238 8.628 1.00 91.25 118 THR A N 1
ATOM 847 C CA . THR A 1 118 ? -4.183 10.511 8.693 1.00 91.25 118 THR A CA 1
ATOM 848 C C . THR A 1 118 ? -4.633 10.587 10.158 1.00 91.25 118 THR A C 1
ATOM 850 O O . THR A 1 118 ? -4.709 9.561 10.835 1.00 91.25 118 THR A O 1
ATOM 853 N N . VAL A 1 119 ? -4.929 11.793 10.656 1.00 92.75 119 VAL A N 1
ATOM 854 C CA . VAL A 1 119 ? -5.336 12.043 12.052 1.00 92.75 119 VAL A CA 1
ATOM 855 C C . VAL A 1 119 ? -6.730 12.668 12.097 1.00 92.75 119 VAL A C 1
ATOM 857 O O . VAL A 1 119 ? -6.984 13.685 11.456 1.00 92.75 119 VAL A O 1
ATOM 860 N N . TYR A 1 120 ? -7.623 12.064 12.877 1.00 92.12 120 TYR A N 1
ATOM 861 C CA . TYR A 1 120 ? -8.957 12.571 13.191 1.00 92.12 120 TYR A CA 1
ATOM 862 C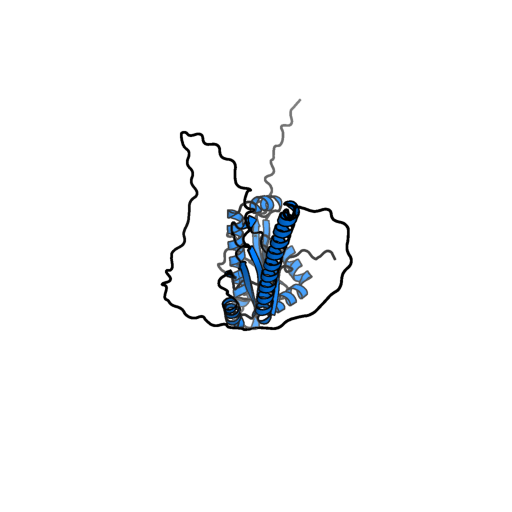 C . TYR A 1 120 ? -8.972 13.214 14.576 1.00 92.12 120 TYR A C 1
ATOM 864 O O . TYR A 1 120 ? -8.082 12.987 15.397 1.00 92.12 120 TYR A O 1
ATOM 872 N N . ARG A 1 121 ? -10.014 14.002 14.854 1.00 91.81 121 ARG A N 1
ATOM 873 C CA . ARG A 1 121 ? -10.197 14.637 16.166 1.00 91.81 121 ARG A CA 1
ATOM 874 C C . ARG A 1 121 ? -10.357 13.612 17.288 1.00 91.81 121 ARG A C 1
ATOM 876 O O . ARG A 1 121 ? -9.824 13.814 18.369 1.00 91.81 121 ARG A O 1
ATOM 883 N N . ASP A 1 122 ? -11.094 12.543 17.018 1.00 92.88 122 ASP A N 1
ATOM 884 C CA . ASP A 1 122 ? -11.516 11.554 18.002 1.00 92.88 122 ASP A CA 1
ATOM 885 C C . ASP A 1 122 ? -11.950 10.249 17.309 1.00 92.88 122 ASP A C 1
ATOM 887 O O . ASP A 1 122 ? -12.037 10.150 16.078 1.00 92.88 122 ASP A O 1
ATOM 891 N N . ASP A 1 123 ? -12.218 9.229 18.125 1.00 94.69 123 ASP A N 1
ATOM 892 C CA . ASP A 1 123 ? -12.686 7.916 17.676 1.00 94.69 123 ASP A CA 1
ATOM 893 C C . ASP A 1 123 ? -14.111 7.969 17.086 1.00 94.69 123 ASP A C 1
ATOM 895 O O . ASP A 1 123 ? -14.472 7.125 16.258 1.00 94.69 123 ASP A O 1
ATOM 899 N N . GLU A 1 124 ? -14.923 8.958 17.477 1.00 93.25 124 GLU A N 1
ATOM 900 C CA . GLU A 1 124 ? -16.293 9.133 16.981 1.00 93.25 124 GLU A CA 1
ATOM 901 C C . GLU A 1 124 ? -16.283 9.490 15.493 1.00 93.25 124 GLU A C 1
ATOM 903 O O . GLU A 1 124 ? -17.041 8.908 14.716 1.00 93.25 124 GLU A O 1
ATOM 908 N N . GLN A 1 125 ? -15.368 10.361 15.054 1.00 94.19 125 GLN A N 1
ATOM 909 C CA . GLN A 1 125 ? -15.211 10.676 13.633 1.00 94.19 125 GLN A CA 1
ATOM 910 C C . GLN A 1 125 ? -14.801 9.468 12.791 1.00 94.19 125 GLN A C 1
ATOM 912 O O . GLN A 1 125 ? -15.303 9.312 11.675 1.00 94.19 125 GLN A O 1
ATOM 917 N N . VAL A 1 126 ? -13.921 8.610 13.315 1.00 94.88 126 VAL A N 1
ATOM 918 C CA . VAL A 1 126 ? -13.508 7.377 12.627 1.00 94.88 126 VAL A CA 1
ATOM 919 C C . VAL A 1 126 ? -14.674 6.396 12.551 1.00 94.88 126 VAL A C 1
ATOM 921 O O . VAL A 1 126 ? -14.943 5.833 11.494 1.00 94.88 126 VAL A O 1
ATOM 924 N N . THR A 1 127 ? -15.424 6.229 13.638 1.00 93.75 127 THR A N 1
ATOM 925 C CA . THR A 1 127 ? -16.605 5.354 13.646 1.00 93.75 127 THR A CA 1
ATOM 926 C C . THR A 1 127 ? -17.667 5.861 12.668 1.00 93.75 127 THR A C 1
ATOM 928 O O . THR A 1 127 ? -18.189 5.090 11.866 1.00 93.75 127 THR A O 1
ATOM 931 N N . ALA A 1 128 ? -17.921 7.169 12.647 1.00 93.19 128 ALA A N 1
ATOM 932 C CA . ALA A 1 128 ? -18.863 7.784 11.722 1.00 93.19 128 ALA A CA 1
ATOM 933 C C . ALA A 1 128 ? -18.380 7.722 10.256 1.00 93.19 128 ALA A C 1
ATOM 935 O O . ALA A 1 128 ? -19.202 7.670 9.343 1.00 93.19 128 ALA A O 1
ATOM 936 N N . LEU A 1 129 ? -17.064 7.711 10.000 1.00 93.44 129 LEU A N 1
ATOM 937 C CA . LEU A 1 129 ? -16.500 7.422 8.674 1.00 93.44 129 LEU A CA 1
ATOM 938 C C . LEU A 1 129 ? -16.865 6.000 8.222 1.00 93.44 129 LEU A C 1
ATOM 940 O O . LEU A 1 129 ? -17.338 5.845 7.096 1.00 93.44 129 LEU A O 1
ATOM 944 N N . LEU A 1 130 ? -16.679 4.998 9.093 1.00 93.75 130 LEU A N 1
ATOM 945 C CA . LEU A 1 130 ? -17.017 3.601 8.791 1.00 93.75 130 LEU A CA 1
ATOM 946 C C . LEU A 1 130 ? -18.503 3.434 8.464 1.00 93.75 130 LEU A C 1
ATOM 948 O O . LEU A 1 130 ? -18.836 2.707 7.537 1.00 93.75 130 LEU A O 1
ATOM 952 N N . GLU A 1 131 ? -19.392 4.121 9.186 1.00 93.69 131 GLU A N 1
ATOM 953 C CA . GLU A 1 131 ? -20.835 4.073 8.919 1.00 93.69 131 GLU A CA 1
ATOM 954 C C . GLU A 1 131 ? -21.199 4.744 7.597 1.00 93.69 131 GLU A C 1
ATOM 956 O O . GLU A 1 131 ? -21.865 4.146 6.755 1.00 93.69 131 GLU A O 1
ATOM 961 N N . ARG A 1 132 ? -20.760 5.994 7.396 1.00 95.31 132 ARG A N 1
ATOM 962 C CA . ARG A 1 132 ? -21.160 6.786 6.225 1.00 95.31 132 ARG A CA 1
ATOM 963 C C . ARG A 1 132 ? -20.657 6.198 4.912 1.00 95.31 132 ARG A C 1
ATOM 965 O O . ARG A 1 132 ? -21.320 6.361 3.894 1.00 95.31 132 ARG A O 1
ATOM 972 N N . ARG A 1 133 ? -19.474 5.578 4.922 1.00 94.62 133 ARG A N 1
ATOM 973 C CA . ARG A 1 133 ? -18.823 5.016 3.728 1.00 94.62 133 ARG A CA 1
ATOM 974 C C . ARG A 1 133 ? -18.805 3.491 3.737 1.00 94.62 133 ARG A C 1
ATOM 976 O O . ARG A 1 133 ? -18.000 2.898 3.029 1.00 94.62 133 ARG A O 1
ATOM 983 N N . HIS A 1 134 ? -19.681 2.865 4.523 1.00 94.19 134 HIS A N 1
ATOM 984 C CA . HIS A 1 134 ? -19.687 1.422 4.737 1.00 94.19 134 HIS A CA 1
ATOM 985 C C . HIS A 1 134 ? -19.627 0.626 3.426 1.00 94.19 134 HIS A C 1
ATOM 987 O O . HIS A 1 134 ? -18.696 -0.150 3.230 1.00 94.19 134 HIS A O 1
ATOM 993 N N . ASP A 1 135 ? -20.577 0.853 2.516 1.00 94.50 135 ASP A N 1
ATOM 994 C CA . ASP A 1 135 ? -20.703 0.053 1.290 1.00 94.50 135 ASP A CA 1
ATOM 995 C C . ASP A 1 135 ? -19.529 0.270 0.328 1.00 94.50 135 ASP A C 1
ATOM 997 O O . ASP A 1 135 ? -19.055 -0.669 -0.308 1.00 94.50 135 ASP A O 1
ATOM 1001 N N . GLU A 1 136 ? -19.016 1.500 0.263 1.00 95.00 136 GLU A N 1
ATOM 1002 C CA . GLU A 1 136 ? -17.842 1.839 -0.542 1.00 95.00 136 GLU A CA 1
ATOM 1003 C C . GLU A 1 136 ? -16.581 1.151 -0.002 1.00 95.00 136 GLU A C 1
ATOM 1005 O O . GLU A 1 136 ? -15.827 0.543 -0.758 1.00 95.00 136 GLU A O 1
ATOM 1010 N N . LEU A 1 137 ? -16.364 1.216 1.315 1.00 95.25 137 LEU A N 1
ATOM 1011 C CA . LEU A 1 137 ? -15.233 0.571 1.980 1.00 95.25 137 LEU A CA 1
ATOM 1012 C C . LEU A 1 137 ? -15.327 -0.953 1.881 1.00 95.25 137 LEU A C 1
ATOM 1014 O O . LEU A 1 137 ? -14.320 -1.614 1.654 1.00 95.25 137 LEU A O 1
ATOM 1018 N N . ALA A 1 138 ? -16.529 -1.507 2.021 1.00 94.38 138 ALA A N 1
ATOM 1019 C CA . ALA A 1 138 ? -16.804 -2.925 1.855 1.00 94.38 138 ALA A CA 1
ATOM 1020 C C . ALA A 1 138 ? -16.433 -3.406 0.443 1.00 94.38 138 ALA A C 1
ATOM 1022 O O . ALA A 1 138 ? -15.648 -4.344 0.318 1.00 94.38 138 ALA A O 1
ATOM 1023 N N . ALA A 1 139 ? -16.919 -2.724 -0.598 1.00 94.31 139 ALA A N 1
ATOM 1024 C CA . ALA A 1 139 ? -16.594 -3.047 -1.986 1.00 94.31 139 ALA A CA 1
ATOM 1025 C C . ALA A 1 139 ? -15.088 -2.917 -2.269 1.00 94.31 139 ALA A C 1
ATOM 1027 O O . ALA A 1 139 ? -14.490 -3.810 -2.862 1.00 94.31 139 ALA A O 1
ATOM 1028 N N . LEU A 1 140 ? -14.452 -1.851 -1.768 1.00 94.88 140 LEU A N 1
ATOM 1029 C CA . LEU A 1 140 ? -13.007 -1.654 -1.895 1.00 94.88 140 LEU A CA 1
ATOM 1030 C C . LEU A 1 140 ? -12.210 -2.805 -1.267 1.00 94.88 140 LEU A C 1
ATOM 1032 O O . LEU A 1 140 ? -11.201 -3.238 -1.818 1.00 94.88 140 LEU A O 1
ATOM 1036 N N . LEU A 1 141 ? -12.641 -3.287 -0.100 1.00 95.31 141 LEU A N 1
ATOM 1037 C CA . LEU A 1 141 ? -11.999 -4.404 0.587 1.00 95.31 141 LEU A CA 1
ATOM 1038 C C . LEU A 1 141 ? -12.206 -5.728 -0.152 1.00 95.31 141 LEU A C 1
ATOM 1040 O O . LEU A 1 141 ? -11.284 -6.542 -0.184 1.00 95.31 141 LEU A O 1
ATOM 1044 N N . ASP A 1 142 ? -13.370 -5.930 -0.768 1.00 94.31 142 ASP A N 1
ATOM 1045 C CA . ASP A 1 142 ? -13.642 -7.100 -1.608 1.00 94.31 142 ASP A CA 1
ATOM 1046 C C . ASP A 1 142 ? -12.745 -7.095 -2.860 1.00 94.31 142 ASP A C 1
ATOM 1048 O O . ASP A 1 142 ? -12.190 -8.130 -3.234 1.00 94.31 142 ASP A O 1
ATOM 1052 N N . ASP A 1 143 ? -12.492 -5.916 -3.438 1.00 94.25 143 ASP A N 1
ATOM 1053 C CA . ASP A 1 143 ? -11.583 -5.724 -4.574 1.00 94.25 143 ASP A CA 1
ATOM 1054 C C . ASP A 1 143 ? -10.102 -5.974 -4.244 1.00 94.25 143 ASP A C 1
ATOM 1056 O O . ASP A 1 143 ? -9.288 -6.161 -5.152 1.00 94.25 143 ASP A O 1
ATOM 1060 N N . VAL A 1 144 ? -9.706 -6.003 -2.972 1.00 94.81 144 VAL A N 1
ATOM 1061 C CA . VAL A 1 144 ? -8.314 -6.292 -2.572 1.00 94.81 144 VAL A CA 1
ATOM 1062 C C . VAL A 1 144 ? -8.172 -7.577 -1.760 1.00 94.81 144 VAL A C 1
ATOM 1064 O O . VAL A 1 144 ? -7.063 -7.951 -1.376 1.00 94.81 144 VAL A O 1
ATOM 1067 N N . ALA A 1 145 ? -9.272 -8.284 -1.505 1.00 93.75 145 ALA A N 1
ATOM 1068 C CA . ALA A 1 145 ? -9.254 -9.538 -0.770 1.00 93.75 145 ALA A CA 1
ATOM 1069 C C . ALA A 1 145 ? -8.442 -10.610 -1.516 1.00 93.75 145 ALA A C 1
ATOM 1071 O O . ALA A 1 145 ? -8.618 -10.821 -2.714 1.00 93.75 145 ALA A O 1
ATOM 1072 N N . GLY A 1 146 ? -7.541 -11.293 -0.798 1.00 93.00 146 GLY A N 1
ATOM 1073 C CA . GLY A 1 146 ? -6.683 -12.341 -1.371 1.00 93.00 146 GLY A CA 1
ATOM 1074 C C . GLY A 1 146 ? -5.642 -11.832 -2.375 1.00 93.00 146 GLY A C 1
ATOM 1075 O O . GLY A 1 146 ? -5.104 -12.624 -3.149 1.00 93.00 146 GLY A O 1
ATOM 1076 N N . ARG A 1 147 ? -5.375 -10.520 -2.382 1.00 95.25 147 ARG A N 1
ATOM 1077 C CA . ARG A 1 147 ? -4.477 -9.857 -3.328 1.00 95.25 147 ARG A CA 1
ATOM 1078 C C . ARG A 1 147 ? -3.387 -9.081 -2.601 1.00 95.25 147 ARG A C 1
ATOM 1080 O O . ARG A 1 147 ? -3.545 -8.643 -1.464 1.00 95.25 147 ARG A O 1
ATOM 1087 N N . GLN A 1 148 ? -2.277 -8.886 -3.294 1.00 94.25 148 GLN A N 1
ATOM 1088 C CA . GLN A 1 148 ? -1.095 -8.188 -2.804 1.00 94.25 148 GLN A CA 1
ATOM 1089 C C . GLN A 1 148 ? -0.553 -7.233 -3.866 1.00 94.25 148 GLN A C 1
ATOM 1091 O O . GLN A 1 148 ? -0.633 -7.502 -5.066 1.00 94.25 148 GLN A O 1
ATOM 1096 N N . GLU A 1 149 ? 0.008 -6.110 -3.425 1.00 96.38 149 GLU A N 1
ATOM 1097 C CA . GLU A 1 149 ? 0.593 -5.118 -4.322 1.00 96.38 149 GLU A CA 1
ATOM 1098 C C . GLU A 1 149 ? 2.082 -5.391 -4.556 1.00 96.38 149 GLU A C 1
ATOM 1100 O O . GLU A 1 149 ? 2.851 -5.631 -3.623 1.00 96.38 149 GLU A O 1
ATOM 1105 N N . TRP A 1 150 ? 2.495 -5.298 -5.818 1.00 97.62 150 TRP A N 1
ATOM 1106 C CA . TRP A 1 150 ? 3.885 -5.335 -6.253 1.00 97.62 150 TRP A CA 1
ATOM 1107 C C . TRP A 1 150 ? 4.256 -4.034 -6.957 1.00 97.62 150 TRP A C 1
ATOM 1109 O O . TRP A 1 150 ? 3.569 -3.593 -7.880 1.00 97.62 150 TRP A O 1
ATOM 1119 N N . GLY A 1 151 ? 5.373 -3.435 -6.546 1.00 96.69 151 GLY A N 1
ATOM 1120 C CA . GLY A 1 151 ? 5.941 -2.255 -7.191 1.00 96.69 151 GLY A CA 1
ATOM 1121 C C . GLY A 1 151 ? 7.047 -2.647 -8.164 1.00 96.69 151 GLY A C 1
ATOM 1122 O O . GLY A 1 151 ? 7.982 -3.346 -7.771 1.00 96.69 151 GLY A O 1
ATOM 1123 N N . VAL A 1 152 ? 6.976 -2.169 -9.407 1.00 96.25 152 VAL A N 1
ATOM 1124 C CA . VAL A 1 152 ? 8.014 -2.374 -10.428 1.00 96.25 152 VAL A CA 1
ATOM 1125 C C . VAL A 1 152 ? 8.520 -1.033 -10.926 1.00 96.25 152 VAL A C 1
ATOM 1127 O O . VAL A 1 152 ? 7.752 -0.224 -11.455 1.00 96.25 152 VAL A O 1
ATOM 1130 N N . LYS A 1 153 ? 9.832 -0.825 -10.820 1.00 94.31 153 LYS A N 1
ATOM 1131 C CA . LYS A 1 153 ? 10.519 0.304 -11.445 1.00 94.31 153 LYS A CA 1
ATOM 1132 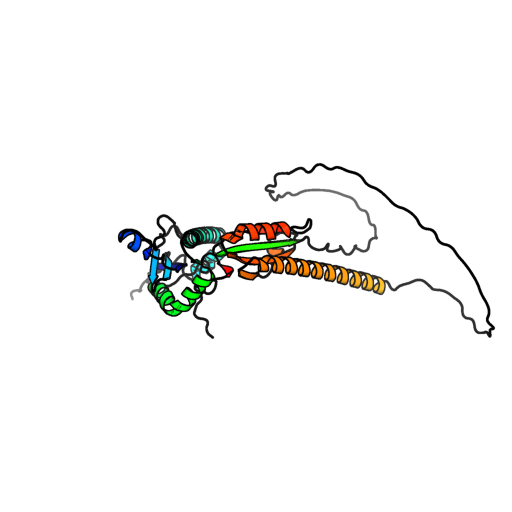C C . LYS A 1 153 ? 11.465 -0.197 -12.523 1.00 94.31 153 LYS A C 1
ATOM 1134 O O . LYS A 1 153 ? 12.155 -1.195 -12.330 1.00 94.31 153 LYS A O 1
ATOM 1139 N N . MET A 1 154 ? 11.485 0.503 -13.649 1.00 92.00 154 MET A N 1
ATOM 1140 C CA . MET A 1 154 ? 12.367 0.221 -14.781 1.00 92.00 154 MET A CA 1
ATOM 1141 C C . MET A 1 154 ? 13.262 1.431 -15.014 1.00 92.00 154 MET A C 1
ATOM 1143 O O . MET A 1 154 ? 12.757 2.551 -15.118 1.00 92.00 154 MET A O 1
ATOM 1147 N N . TYR A 1 155 ? 14.561 1.201 -15.143 1.00 88.81 155 TYR A N 1
ATOM 1148 C CA . TYR A 1 155 ? 15.572 2.223 -15.381 1.00 88.81 155 TYR A CA 1
ATOM 1149 C C . TYR A 1 155 ? 16.381 1.881 -16.630 1.00 88.81 155 TYR A C 1
ATOM 1151 O O . TYR A 1 155 ? 16.613 0.710 -16.922 1.00 88.81 155 TYR A O 1
ATOM 1159 N N . ALA A 1 156 ? 16.821 2.899 -17.363 1.00 84.62 156 ALA A N 1
ATOM 1160 C CA . ALA A 1 156 ? 17.773 2.740 -18.458 1.00 84.62 156 ALA A CA 1
ATOM 1161 C C . ALA A 1 156 ? 18.797 3.874 -18.438 1.00 84.62 156 ALA A C 1
ATOM 1163 O O . ALA A 1 156 ? 18.497 4.983 -17.980 1.00 84.62 156 ALA A O 1
ATOM 1164 N N . ALA A 1 157 ? 19.990 3.612 -18.974 1.00 75.56 157 ALA A N 1
ATOM 1165 C CA . ALA A 1 157 ? 21.002 4.644 -19.158 1.00 75.56 157 ALA A CA 1
ATOM 1166 C C . ALA A 1 157 ? 20.425 5.827 -19.954 1.00 75.56 157 ALA A C 1
ATOM 1168 O O . ALA A 1 157 ? 19.680 5.646 -20.925 1.00 75.56 157 ALA A O 1
ATOM 1169 N N . ALA A 1 158 ? 20.759 7.052 -19.542 1.00 66.38 158 ALA A N 1
ATOM 1170 C CA . ALA A 1 158 ? 20.409 8.223 -20.329 1.00 66.38 158 ALA A CA 1
ATOM 1171 C C . ALA A 1 158 ? 21.055 8.095 -21.721 1.00 66.38 158 ALA A C 1
ATOM 1173 O O . ALA A 1 158 ? 22.226 7.725 -21.808 1.00 66.38 158 ALA A O 1
ATOM 1174 N N . PRO A 1 159 ? 20.332 8.390 -22.819 1.00 59.66 159 PRO A N 1
ATOM 1175 C CA . PRO A 1 159 ? 20.959 8.411 -24.131 1.00 59.66 159 PRO A CA 1
ATOM 1176 C C . PRO A 1 159 ? 22.089 9.434 -24.084 1.00 59.66 159 PRO A C 1
ATOM 1178 O O . PRO A 1 159 ? 21.825 10.579 -23.700 1.00 59.66 159 PRO A O 1
ATOM 1181 N N . ASP A 1 160 ? 23.307 9.015 -24.449 1.00 55.22 160 ASP A N 1
ATOM 1182 C CA . ASP A 1 160 ? 24.501 9.857 -24.407 1.00 55.22 160 ASP A CA 1
ATOM 1183 C C . ASP A 1 160 ? 24.149 11.258 -24.896 1.00 55.22 160 ASP A C 1
ATOM 1185 O O . ASP A 1 160 ? 23.752 11.479 -26.051 1.00 55.22 160 ASP A O 1
ATOM 1189 N N . ALA A 1 161 ? 24.242 12.224 -23.983 1.00 49.94 161 ALA A N 1
ATOM 1190 C CA . ALA A 1 161 ? 24.146 13.621 -24.330 1.00 49.94 161 ALA A CA 1
ATOM 1191 C C . ALA A 1 161 ? 25.412 13.928 -25.121 1.00 49.94 161 ALA A C 1
ATOM 1193 O O . ALA A 1 161 ? 26.388 14.381 -24.544 1.00 49.94 161 ALA A O 1
ATOM 1194 N N . GLY A 1 162 ? 25.414 13.613 -26.422 1.00 46.19 162 GLY A N 1
ATOM 1195 C CA . GLY A 1 162 ? 26.552 13.851 -27.295 1.00 46.19 162 GLY A CA 1
ATOM 1196 C C . GLY A 1 162 ? 27.054 15.264 -27.049 1.00 46.19 162 GLY A C 1
ATOM 1197 O O . GLY A 1 162 ? 26.346 16.231 -27.357 1.00 46.19 162 GLY A O 1
ATOM 1198 N N . THR A 1 163 ? 28.214 15.360 -26.400 1.00 34.62 163 THR A N 1
ATOM 1199 C CA . THR A 1 163 ? 28.863 16.620 -26.075 1.00 34.62 163 THR A CA 1
ATOM 1200 C C . THR A 1 163 ? 28.973 17.381 -27.388 1.00 34.62 163 THR A C 1
ATOM 1202 O O . THR A 1 163 ? 29.522 16.828 -28.348 1.00 34.62 163 THR A O 1
ATOM 1205 N N . PRO A 1 164 ? 28.424 18.604 -27.516 1.00 38.38 164 PRO A N 1
ATOM 1206 C CA . PRO A 1 164 ? 28.767 19.420 -28.662 1.00 38.38 164 PRO A CA 1
ATOM 1207 C C . PRO A 1 164 ? 30.278 19.615 -28.577 1.00 38.38 164 PRO A C 1
ATOM 1209 O O . PRO A 1 164 ? 30.762 20.256 -27.648 1.00 38.38 164 PRO A O 1
ATOM 1212 N N . ALA A 1 165 ? 31.015 18.974 -29.487 1.00 39.00 165 ALA A N 1
ATOM 1213 C CA . ALA A 1 165 ? 32.450 19.153 -29.598 1.00 39.00 165 ALA A CA 1
ATOM 1214 C C . ALA A 1 165 ? 32.708 20.661 -29.641 1.00 39.00 165 ALA A C 1
ATOM 1216 O O . ALA A 1 165 ? 32.224 21.348 -30.547 1.00 39.00 165 ALA A O 1
ATOM 1217 N N . ALA A 1 166 ? 33.387 21.169 -28.611 1.00 38.31 166 ALA A N 1
ATOM 1218 C CA . ALA A 1 166 ? 33.840 22.545 -28.589 1.00 38.31 166 ALA A CA 1
ATOM 1219 C C . ALA A 1 166 ? 34.637 22.794 -29.881 1.00 38.31 166 ALA A C 1
ATOM 1221 O O . ALA A 1 166 ? 35.405 21.913 -30.288 1.00 38.31 166 ALA A O 1
ATOM 1222 N N . PRO A 1 167 ? 34.450 23.935 -30.564 1.00 35.31 167 PRO A N 1
ATOM 1223 C CA . PRO A 1 167 ? 35.275 24.257 -31.715 1.00 35.31 167 PRO A CA 1
ATOM 1224 C C . PRO A 1 167 ? 36.726 24.365 -31.236 1.00 35.31 167 PRO A C 1
ATOM 1226 O O . PRO A 1 167 ? 37.068 25.228 -30.431 1.00 35.31 167 PRO A O 1
ATOM 1229 N N . GLY A 1 168 ? 37.557 23.420 -31.671 1.00 32.12 168 GLY A N 1
ATOM 1230 C CA . GLY A 1 168 ? 38.968 23.386 -31.328 1.00 32.12 168 GLY A CA 1
ATOM 1231 C C . GLY A 1 168 ? 39.760 24.447 -32.087 1.00 32.12 168 GLY A C 1
ATOM 1232 O O . GLY A 1 168 ? 39.592 24.593 -33.296 1.00 32.12 168 GLY A O 1
ATOM 1233 N N . GLY A 1 169 ? 40.679 25.102 -31.373 1.00 29.08 169 GLY A N 1
ATOM 1234 C CA . GLY A 1 169 ? 41.940 25.591 -31.934 1.00 29.08 169 GLY A CA 1
ATOM 1235 C C . GLY A 1 169 ? 42.233 27.080 -31.755 1.00 29.08 169 GLY A C 1
ATOM 1236 O O . GLY A 1 169 ? 41.824 27.892 -32.575 1.00 29.08 169 GLY A O 1
ATOM 1237 N N . GLY A 1 170 ? 43.055 27.409 -30.753 1.00 25.92 170 GLY A N 1
ATOM 1238 C CA . GLY A 1 170 ? 43.763 28.687 -30.638 1.00 25.92 170 GLY A CA 1
ATOM 1239 C C . GLY A 1 170 ? 44.701 28.694 -29.430 1.00 25.92 170 GLY A C 1
ATOM 1240 O O . GLY A 1 170 ? 44.269 28.958 -28.317 1.00 25.92 170 GLY A O 1
ATOM 1241 N N . ALA A 1 171 ? 45.961 28.321 -29.649 1.00 30.64 171 ALA A N 1
ATOM 1242 C CA . ALA A 1 171 ? 46.989 28.118 -28.631 1.00 30.64 171 ALA A CA 1
ATOM 1243 C C . ALA A 1 171 ? 47.462 29.413 -27.939 1.00 30.64 171 ALA A C 1
ATOM 1245 O O . ALA A 1 171 ? 47.610 30.448 -28.580 1.00 30.64 171 ALA A O 1
ATOM 1246 N N . GLY A 1 172 ? 47.826 29.292 -26.661 1.00 27.00 172 GLY A N 1
ATOM 1247 C CA . GLY A 1 172 ? 48.630 30.258 -25.913 1.00 27.00 172 GLY A CA 1
ATOM 1248 C C . GLY A 1 172 ? 49.121 29.622 -24.613 1.00 27.00 172 GLY A C 1
ATOM 1249 O O . GLY A 1 172 ? 48.335 29.415 -23.697 1.00 27.00 172 GLY A O 1
ATOM 1250 N N . ARG A 1 173 ? 50.403 29.238 -24.573 1.00 29.86 173 ARG A N 1
ATOM 1251 C CA . ARG A 1 173 ? 51.108 28.764 -23.368 1.00 29.86 173 ARG A CA 1
ATOM 1252 C C . ARG A 1 173 ? 51.313 29.940 -22.415 1.00 29.86 173 ARG A C 1
ATOM 1254 O O . ARG A 1 173 ? 51.635 31.006 -22.917 1.00 29.86 173 ARG A O 1
ATOM 1261 N N . HIS A 1 174 ? 51.243 29.711 -21.107 1.00 29.38 174 HIS A N 1
ATOM 1262 C CA . HIS A 1 174 ? 52.189 30.241 -20.117 1.00 29.38 174 HIS A CA 1
ATOM 1263 C C . HIS A 1 174 ? 52.080 29.419 -18.825 1.00 29.38 174 HIS A C 1
ATOM 1265 O O . HIS A 1 174 ? 50.983 29.051 -18.408 1.00 29.38 174 HIS A O 1
ATOM 1271 N N . ASP A 1 175 ? 53.247 29.090 -18.279 1.00 27.39 175 ASP A N 1
ATOM 1272 C CA . ASP A 1 175 ? 53.471 28.284 -17.086 1.00 27.39 175 ASP A CA 1
ATOM 1273 C C . ASP A 1 175 ? 53.137 29.027 -15.776 1.00 27.39 175 ASP A C 1
ATOM 1275 O O . ASP A 1 175 ? 53.266 30.246 -15.684 1.00 27.39 175 ASP A O 1
ATOM 1279 N N . ASP A 1 176 ? 52.842 28.204 -14.766 1.00 27.03 176 ASP A N 1
ATOM 1280 C CA . ASP A 1 176 ? 53.448 28.183 -13.423 1.00 27.03 176 ASP A CA 1
ATOM 1281 C C . ASP A 1 176 ? 52.575 28.448 -12.161 1.00 27.03 176 ASP A C 1
ATOM 1283 O O . ASP A 1 176 ? 51.885 29.452 -12.011 1.00 27.03 176 ASP A O 1
ATOM 1287 N N . THR A 1 177 ? 52.709 27.458 -11.262 1.00 27.05 177 THR A N 1
ATOM 1288 C CA . THR A 1 177 ? 52.713 27.399 -9.781 1.00 27.05 177 THR A CA 1
ATOM 1289 C C . THR A 1 177 ? 51.495 27.622 -8.839 1.00 27.05 177 THR A C 1
ATOM 1291 O O . THR A 1 177 ? 51.009 28.725 -8.622 1.00 27.05 177 THR A O 1
ATOM 1294 N N . THR A 1 178 ? 51.263 26.547 -8.054 1.00 26.31 178 THR A N 1
ATOM 1295 C CA . THR A 1 178 ? 51.024 26.415 -6.579 1.00 26.31 178 THR A CA 1
ATOM 1296 C C . THR A 1 178 ? 49.607 26.333 -5.975 1.00 26.31 178 THR A C 1
ATOM 1298 O O . THR A 1 178 ? 48.863 27.301 -6.022 1.00 26.31 178 THR A O 1
ATOM 1301 N N . ALA A 1 179 ? 49.390 25.197 -5.268 1.00 26.62 179 ALA A N 1
ATOM 1302 C CA . ALA A 1 179 ? 48.682 24.953 -3.982 1.00 26.62 179 ALA A CA 1
ATOM 1303 C C . ALA A 1 179 ? 47.196 25.355 -3.849 1.00 26.62 179 ALA A C 1
ATOM 1305 O O . ALA A 1 179 ? 46.741 26.308 -4.453 1.00 26.62 179 ALA A O 1
ATOM 1306 N N . GLU A 1 180 ? 46.323 24.760 -3.037 1.00 24.30 180 GLU A N 1
ATOM 1307 C CA . GLU A 1 180 ? 46.203 23.619 -2.110 1.00 24.30 180 GLU A CA 1
ATOM 1308 C C . GLU A 1 180 ? 44.694 23.610 -1.748 1.00 24.30 180 GLU A C 1
ATOM 1310 O O . GLU A 1 180 ? 44.051 24.657 -1.841 1.00 24.30 180 GLU A O 1
ATOM 1315 N N . GLY A 1 181 ? 44.118 22.499 -1.264 1.00 23.72 181 GLY A N 1
ATOM 1316 C CA . GLY A 1 181 ? 42.871 22.593 -0.477 1.00 23.72 181 GLY A CA 1
ATOM 1317 C C . GLY A 1 181 ? 41.807 21.519 -0.702 1.00 23.72 181 GLY A C 1
ATOM 1318 O O . GLY A 1 181 ? 40.888 21.681 -1.493 1.00 23.72 181 GLY A O 1
ATOM 1319 N N . ALA A 1 182 ? 41.964 20.449 0.071 1.00 25.67 182 ALA A N 1
ATOM 1320 C CA . ALA A 1 182 ? 41.057 19.377 0.486 1.00 25.67 182 ALA A CA 1
ATOM 1321 C C . ALA A 1 182 ? 39.513 19.532 0.421 1.00 25.67 182 ALA A C 1
ATOM 1323 O O . ALA A 1 182 ? 38.955 20.582 0.718 1.00 25.67 182 ALA A O 1
ATOM 1324 N N . ALA A 1 183 ? 38.875 18.362 0.222 1.00 25.67 183 ALA A N 1
ATOM 1325 C CA . ALA A 1 183 ? 37.696 17.773 0.906 1.00 25.67 183 ALA A CA 1
ATOM 1326 C C . ALA A 1 183 ? 36.787 17.092 -0.142 1.00 25.67 183 ALA A C 1
ATOM 1328 O O . ALA A 1 183 ? 36.324 17.729 -1.074 1.00 25.67 183 ALA A O 1
ATOM 1329 N N . GLY A 1 184 ? 36.521 15.785 -0.142 1.00 24.59 184 GLY A N 1
ATOM 1330 C CA . GLY A 1 184 ? 36.304 14.879 0.980 1.00 24.59 184 GLY A CA 1
ATOM 1331 C C . GLY A 1 184 ? 34.830 14.459 0.967 1.00 24.59 184 GLY A C 1
ATOM 1332 O O . GLY A 1 184 ? 34.044 15.005 1.729 1.00 24.59 184 GLY A O 1
ATOM 1333 N N . SER A 1 185 ? 34.434 13.528 0.089 1.00 27.42 185 SER A N 1
ATOM 1334 C CA . SER A 1 185 ? 33.105 12.900 0.140 1.00 27.42 185 SER A CA 1
ATOM 1335 C C . SER A 1 185 ? 33.232 11.379 0.209 1.00 27.42 185 SER A C 1
ATOM 1337 O O . SER A 1 185 ? 33.863 10.720 -0.621 1.00 27.42 185 SER A O 1
ATOM 1339 N N . GLY A 1 186 ? 32.688 10.851 1.306 1.00 24.41 186 GLY A N 1
ATOM 1340 C CA . GLY A 1 186 ? 32.760 9.461 1.721 1.00 24.41 186 GLY A CA 1
ATOM 1341 C C . GLY A 1 186 ? 31.957 8.538 0.814 1.00 24.41 186 GLY A C 1
ATOM 1342 O O . GLY A 1 186 ? 30.810 8.799 0.461 1.00 24.41 186 GLY A O 1
ATOM 1343 N N . ARG A 1 187 ? 32.603 7.430 0.465 1.00 26.42 187 ARG A N 1
ATOM 1344 C CA . ARG A 1 187 ? 32.081 6.300 -0.297 1.00 26.42 187 ARG A CA 1
ATOM 1345 C C . ARG A 1 187 ? 31.647 5.207 0.682 1.00 26.42 187 ARG A C 1
ATOM 1347 O O . ARG A 1 187 ? 32.426 4.830 1.551 1.00 26.42 187 ARG A O 1
ATOM 1354 N N . ALA A 1 188 ? 30.476 4.627 0.465 1.00 25.56 188 ALA A N 1
ATOM 1355 C CA . ALA A 1 188 ? 30.108 3.294 0.938 1.00 25.56 188 ALA A CA 1
ATOM 1356 C C . ALA A 1 188 ? 29.239 2.664 -0.157 1.00 25.56 188 ALA A C 1
ATOM 1358 O O . ALA A 1 188 ? 28.444 3.364 -0.770 1.00 25.56 188 ALA A O 1
ATOM 1359 N N . ALA A 1 189 ? 29.276 1.386 -0.498 1.00 25.08 189 ALA A N 1
ATOM 1360 C CA . ALA A 1 189 ? 30.202 0.276 -0.329 1.00 25.08 189 ALA A CA 1
ATOM 1361 C C . ALA A 1 189 ? 29.560 -0.794 -1.233 1.00 25.08 189 ALA A C 1
ATOM 1363 O O . ALA A 1 189 ? 28.426 -1.194 -0.985 1.00 25.08 189 ALA A O 1
ATOM 1364 N N . ALA A 1 190 ? 30.218 -1.190 -2.322 1.00 25.67 190 ALA A N 1
ATOM 1365 C CA . ALA A 1 190 ? 29.732 -2.239 -3.218 1.00 25.67 190 ALA A CA 1
ATOM 1366 C C . ALA A 1 190 ? 30.768 -3.365 -3.244 1.00 25.67 190 ALA A C 1
ATOM 1368 O O . ALA A 1 190 ? 31.932 -3.135 -3.574 1.00 25.67 190 ALA A O 1
ATOM 1369 N N . HIS A 1 191 ? 30.344 -4.566 -2.851 1.00 27.28 191 HIS A N 1
ATOM 1370 C CA . HIS A 1 191 ? 31.149 -5.783 -2.913 1.00 27.28 191 HIS A CA 1
ATOM 1371 C C . HIS A 1 191 ? 31.161 -6.368 -4.339 1.00 27.28 191 HIS A C 1
ATOM 1373 O O . HIS A 1 191 ? 30.156 -6.265 -5.045 1.00 27.28 191 HIS A O 1
ATOM 1379 N N . PRO A 1 192 ? 32.273 -6.988 -4.781 1.00 27.47 192 PRO A N 1
ATOM 1380 C CA . PRO A 1 192 ? 32.467 -7.359 -6.178 1.00 27.47 192 PRO A CA 1
ATOM 1381 C C . PRO A 1 192 ? 31.989 -8.786 -6.481 1.00 27.47 192 PRO A C 1
ATOM 1383 O O . PRO A 1 192 ? 32.167 -9.702 -5.681 1.00 27.47 192 PRO A O 1
ATOM 1386 N N . SER A 1 193 ? 31.462 -9.000 -7.688 1.00 26.84 193 SER A N 1
ATOM 1387 C CA . SER A 1 193 ? 31.364 -10.329 -8.300 1.00 26.84 193 SER A CA 1
ATOM 1388 C C . SER A 1 193 ? 32.066 -10.329 -9.651 1.00 26.84 193 SER A C 1
ATOM 1390 O O . SER A 1 193 ? 31.759 -9.540 -10.542 1.00 26.84 193 SER A O 1
ATOM 1392 N N . ALA A 1 194 ? 33.048 -11.219 -9.756 1.00 25.66 194 ALA A N 1
ATOM 1393 C CA . ALA A 1 194 ? 33.873 -11.451 -10.925 1.00 25.66 194 ALA A CA 1
ATOM 1394 C C . ALA A 1 194 ? 33.084 -12.157 -12.040 1.00 25.66 194 ALA A C 1
ATOM 1396 O O . ALA A 1 194 ? 32.310 -13.078 -11.780 1.00 25.66 194 ALA A O 1
ATOM 1397 N N . ARG A 1 195 ? 33.339 -11.780 -13.299 1.00 28.98 195 ARG A N 1
ATOM 1398 C CA . ARG A 1 195 ? 33.017 -12.598 -14.476 1.00 28.98 195 ARG A CA 1
ATOM 1399 C C . ARG A 1 195 ? 34.278 -12.814 -15.301 1.00 28.98 195 ARG A C 1
ATOM 1401 O O . ARG A 1 195 ? 34.900 -11.857 -15.753 1.00 28.98 195 ARG A O 1
ATOM 1408 N N . GLY A 1 196 ? 34.626 -14.087 -15.464 1.00 25.16 196 GLY A N 1
ATOM 1409 C CA . GLY A 1 196 ? 35.635 -14.567 -16.397 1.00 25.16 196 GLY A CA 1
ATOM 1410 C C . GLY A 1 196 ? 35.126 -14.542 -17.838 1.00 25.16 196 GLY A C 1
ATOM 1411 O O . GLY A 1 196 ? 33.938 -14.723 -18.107 1.00 25.16 196 GLY A O 1
ATOM 1412 N N . THR A 1 197 ? 36.057 -14.293 -18.748 1.00 27.44 197 THR A N 1
ATOM 1413 C CA . THR A 1 197 ? 35.892 -14.207 -20.197 1.00 27.44 197 THR A CA 1
ATOM 1414 C C . THR A 1 197 ? 36.347 -15.493 -20.888 1.00 27.44 197 THR A C 1
ATOM 1416 O O . THR A 1 197 ? 37.357 -16.084 -20.519 1.00 27.44 197 THR A O 1
ATOM 1419 N N . ALA A 1 198 ? 35.627 -15.876 -21.943 1.00 26.53 198 ALA A N 1
ATOM 1420 C CA . ALA A 1 198 ? 36.072 -16.704 -23.069 1.00 26.53 198 ALA A CA 1
ATOM 1421 C C . ALA A 1 198 ? 34.990 -16.605 -24.169 1.00 26.53 198 ALA A C 1
ATOM 1423 O O . ALA A 1 198 ? 33.820 -16.483 -23.830 1.00 26.53 198 ALA A O 1
ATOM 1424 N N . ALA A 1 199 ? 35.201 -16.695 -25.481 1.00 25.30 199 ALA A N 1
ATOM 1425 C CA . ALA A 1 199 ? 36.323 -16.542 -26.402 1.00 25.30 199 ALA A CA 1
ATOM 1426 C C . ALA A 1 199 ? 35.731 -16.796 -27.825 1.00 25.30 199 ALA A C 1
ATOM 1428 O O . ALA A 1 199 ? 34.938 -17.718 -27.983 1.00 25.30 199 ALA A O 1
ATOM 1429 N N . VAL A 1 200 ? 36.201 -16.040 -28.836 1.00 27.31 200 VAL A N 1
ATOM 1430 C CA . VAL A 1 200 ? 36.555 -16.482 -30.223 1.00 27.31 200 VAL A CA 1
ATOM 1431 C C . VAL A 1 200 ? 35.486 -16.565 -31.367 1.00 27.31 200 VAL A C 1
ATOM 1433 O O . VAL A 1 200 ? 34.305 -16.740 -31.094 1.00 27.31 200 VAL A O 1
ATOM 1436 N N . PRO A 1 201 ? 35.898 -16.361 -32.661 1.00 34.38 201 PRO A N 1
ATOM 1437 C CA . PRO A 1 201 ? 35.141 -15.663 -33.726 1.00 34.38 201 PRO A CA 1
ATOM 1438 C C . PRO A 1 201 ? 35.037 -16.388 -35.112 1.00 34.38 201 PRO A C 1
ATOM 1440 O O . PRO A 1 201 ? 35.477 -17.521 -35.273 1.00 34.38 201 PRO A O 1
ATOM 1443 N N . GLY A 1 202 ? 34.551 -15.676 -36.151 1.00 26.08 202 GLY A N 1
ATOM 1444 C CA . GLY A 1 202 ? 34.651 -15.995 -37.603 1.00 26.08 202 GLY A CA 1
ATOM 1445 C C . GLY A 1 202 ? 33.308 -15.777 -38.330 1.00 26.08 202 GLY A C 1
ATOM 1446 O O . GLY A 1 202 ? 32.278 -16.022 -37.727 1.00 26.08 202 GLY A O 1
ATOM 1447 N N . ARG A 1 203 ? 33.145 -15.315 -39.581 1.00 28.94 203 ARG A N 1
ATOM 1448 C CA . ARG A 1 203 ? 33.972 -15.207 -40.800 1.00 28.94 203 ARG A CA 1
ATOM 1449 C C . ARG A 1 203 ? 33.253 -14.268 -41.811 1.00 28.94 203 ARG A C 1
ATOM 1451 O O . ARG A 1 203 ? 32.029 -14.241 -41.859 1.00 28.94 203 ARG A O 1
ATOM 1458 N N . ARG A 1 204 ? 34.015 -13.566 -42.663 1.00 31.20 204 ARG A N 1
ATOM 1459 C CA . ARG A 1 204 ? 33.656 -13.115 -44.044 1.00 31.20 204 ARG A CA 1
ATOM 1460 C C . ARG A 1 204 ? 34.050 -14.244 -45.048 1.00 31.20 204 ARG A C 1
ATOM 1462 O O . ARG A 1 204 ? 34.651 -15.192 -44.534 1.00 31.20 204 ARG A O 1
ATOM 1469 N N . PRO A 1 205 ? 33.860 -14.214 -46.402 1.00 41.19 205 PRO A N 1
ATOM 1470 C CA . PRO A 1 205 ? 33.698 -13.068 -47.336 1.00 41.19 205 PRO A CA 1
ATOM 1471 C C . PRO A 1 205 ? 32.828 -13.315 -48.613 1.00 41.19 205 PRO A C 1
ATOM 1473 O O . PRO A 1 205 ? 32.243 -14.378 -48.771 1.00 41.19 205 PRO A O 1
ATOM 1476 N N . GLY A 1 206 ? 32.829 -12.356 -49.562 1.00 27.45 206 GLY A N 1
ATOM 1477 C CA . GLY A 1 206 ? 32.828 -12.668 -51.009 1.00 27.45 206 GLY A CA 1
ATOM 1478 C C . GLY A 1 206 ? 31.846 -11.905 -51.918 1.00 27.45 206 GLY A C 1
ATOM 1479 O O . GLY A 1 206 ? 30.676 -12.254 -51.984 1.00 27.45 206 GLY A O 1
ATOM 1480 N N . THR A 1 207 ? 32.356 -10.934 -52.683 1.00 30.81 207 THR A N 1
ATOM 1481 C CA . THR A 1 207 ? 31.801 -10.430 -53.970 1.00 30.81 207 THR A CA 1
ATOM 1482 C C . THR A 1 207 ? 32.498 -11.178 -55.129 1.00 30.81 207 THR A C 1
ATOM 1484 O O . THR A 1 207 ? 33.570 -11.737 -54.869 1.00 30.81 207 THR A O 1
ATOM 1487 N N . PRO A 1 208 ? 31.986 -11.202 -56.385 1.00 40.44 208 PRO A N 1
ATOM 1488 C CA . PRO A 1 208 ? 32.236 -10.098 -57.343 1.00 40.44 208 PRO A CA 1
ATOM 1489 C C . PRO A 1 208 ? 31.136 -9.849 -58.421 1.00 40.44 208 PRO A C 1
ATOM 1491 O O . PRO A 1 208 ? 30.185 -10.611 -58.559 1.00 40.44 208 PRO A O 1
ATOM 1494 N N . ALA A 1 209 ? 31.300 -8.743 -59.168 1.00 30.80 209 ALA A N 1
ATOM 1495 C CA . ALA A 1 209 ? 30.590 -8.344 -60.407 1.00 30.80 209 ALA A CA 1
ATOM 1496 C C . ALA A 1 209 ? 31.195 -9.034 -61.670 1.00 30.80 209 ALA A C 1
ATOM 1498 O O . ALA A 1 209 ? 32.111 -9.838 -61.457 1.00 30.80 209 ALA A O 1
ATOM 1499 N N . PRO A 1 210 ? 30.764 -8.782 -62.946 1.00 42.62 210 PRO A N 1
ATOM 1500 C CA . PRO A 1 210 ? 31.048 -7.507 -63.672 1.00 42.62 210 PRO A CA 1
ATOM 1501 C C . PRO A 1 210 ? 30.097 -7.070 -64.853 1.00 42.62 210 PRO A C 1
ATOM 1503 O O . PRO A 1 210 ? 29.298 -7.864 -65.327 1.00 42.62 210 PRO A O 1
ATOM 1506 N N . GLU A 1 211 ? 30.218 -5.788 -65.286 1.00 28.83 211 GLU A N 1
ATOM 1507 C CA . GLU A 1 211 ? 30.333 -5.200 -66.675 1.00 28.83 211 GLU A CA 1
ATOM 1508 C C . GLU A 1 211 ? 29.391 -5.621 -67.854 1.00 28.83 211 GLU A C 1
ATOM 1510 O O . GLU A 1 211 ? 28.995 -6.768 -67.929 1.00 28.83 211 GLU A O 1
ATOM 1515 N N . THR A 1 212 ? 29.011 -4.855 -68.909 1.00 28.61 212 THR A N 1
ATOM 1516 C CA . THR A 1 212 ? 29.444 -3.608 -69.621 1.00 28.61 212 THR A CA 1
ATOM 1517 C C . THR A 1 212 ? 28.419 -3.181 -70.728 1.00 28.61 212 THR A C 1
ATOM 1519 O O . THR A 1 212 ? 27.623 -4.009 -71.157 1.00 28.61 212 THR A O 1
ATOM 1522 N N . GLY A 1 213 ? 28.520 -1.939 -71.274 1.00 27.69 213 GLY A N 1
ATOM 1523 C CA . GLY A 1 213 ? 28.193 -1.567 -72.692 1.00 27.69 213 GLY A CA 1
ATOM 1524 C C . GLY A 1 213 ? 27.224 -0.371 -72.930 1.00 27.69 213 GLY A C 1
ATOM 1525 O O . GLY A 1 213 ? 26.034 -0.530 -72.708 1.00 27.69 213 GLY A O 1
ATOM 1526 N N . ARG A 1 214 ? 27.675 0.888 -73.182 1.00 28.22 214 ARG A N 1
ATOM 1527 C CA . ARG A 1 214 ? 27.878 1.653 -74.474 1.00 28.22 214 ARG A CA 1
ATOM 1528 C C . ARG A 1 214 ? 26.654 1.729 -75.431 1.00 28.22 214 ARG A C 1
ATOM 1530 O O . ARG A 1 214 ? 26.039 0.700 -75.637 1.00 28.22 214 ARG A O 1
ATOM 1537 N N . ALA A 1 215 ? 26.307 2.790 -76.191 1.00 26.62 215 ALA A N 1
ATOM 1538 C CA . ALA A 1 215 ? 26.685 4.211 -76.412 1.00 26.62 215 ALA A CA 1
ATOM 1539 C C . ALA A 1 215 ? 25.744 4.831 -77.508 1.00 26.62 215 ALA A C 1
ATOM 1541 O O . ALA A 1 215 ? 25.007 4.060 -78.115 1.00 26.62 215 ALA A O 1
ATOM 1542 N N . ALA A 1 216 ? 25.891 6.148 -77.812 1.00 27.31 216 ALA A N 1
ATOM 1543 C CA . ALA A 1 216 ? 25.488 6.933 -79.028 1.00 27.31 216 ALA A CA 1
ATOM 1544 C C . ALA A 1 216 ? 24.257 7.882 -78.887 1.00 27.31 216 ALA A C 1
ATOM 1546 O O . ALA A 1 216 ? 23.261 7.457 -78.321 1.00 27.31 216 ALA A O 1
ATOM 1547 N N . THR A 1 217 ? 24.147 9.135 -79.385 1.00 27.36 217 THR A N 1
ATOM 1548 C CA . THR A 1 217 ? 25.017 10.215 -79.942 1.00 27.36 217 THR A CA 1
ATOM 1549 C C . THR A 1 217 ? 24.158 11.515 -80.000 1.00 27.36 217 THR A C 1
ATOM 1551 O O . THR A 1 217 ? 22.941 11.420 -80.139 1.00 27.36 217 THR A O 1
ATOM 1554 N N . ALA A 1 218 ? 24.762 12.712 -79.898 1.00 28.53 218 ALA A N 1
ATOM 1555 C CA . ALA A 1 218 ? 24.134 14.050 -80.033 1.00 28.53 218 ALA A CA 1
ATOM 1556 C C . ALA A 1 218 ? 24.067 14.561 -81.502 1.00 28.53 218 ALA A C 1
ATOM 1558 O O . ALA A 1 218 ? 24.575 13.879 -82.394 1.00 28.53 218 ALA A O 1
ATOM 1559 N N . PRO A 1 219 ? 23.497 15.762 -81.766 1.00 35.78 219 PRO A N 1
ATOM 1560 C CA . PRO A 1 219 ? 24.383 16.918 -82.009 1.00 35.78 219 PRO A CA 1
ATOM 1561 C C . PRO A 1 219 ? 23.926 18.270 -81.403 1.00 35.78 219 PRO A C 1
ATOM 1563 O O . PRO A 1 219 ? 22.837 18.408 -80.853 1.00 35.78 219 PRO A O 1
ATOM 1566 N N . GLN A 1 220 ? 24.847 19.237 -81.486 1.00 26.42 220 GLN A N 1
ATOM 1567 C CA . GLN A 1 220 ? 25.007 20.495 -80.740 1.00 26.42 220 GLN A CA 1
ATOM 1568 C C . GLN A 1 220 ? 24.497 21.763 -81.463 1.00 26.42 220 GLN A C 1
ATOM 1570 O O . GLN A 1 220 ? 24.391 21.768 -82.687 1.00 26.42 220 GLN A O 1
ATOM 1575 N N . ALA A 1 221 ? 24.331 22.851 -80.690 1.00 28.28 221 ALA A N 1
ATOM 1576 C CA . ALA A 1 221 ? 24.854 24.221 -80.925 1.00 28.28 221 ALA A CA 1
ATOM 1577 C C . ALA A 1 221 ? 24.706 25.013 -79.587 1.00 28.28 221 ALA A C 1
ATOM 1579 O O . ALA A 1 221 ? 23.593 25.094 -79.078 1.00 28.28 221 ALA A O 1
ATOM 1580 N N . GLU A 1 222 ? 25.733 25.360 -78.787 1.00 29.23 222 GLU A N 1
ATOM 1581 C CA . GLU A 1 222 ? 26.793 26.396 -78.944 1.00 29.23 222 GLU A CA 1
ATOM 1582 C C . GLU A 1 222 ? 26.214 27.821 -79.123 1.00 29.23 222 GLU A C 1
ATOM 1584 O O . GLU A 1 222 ? 25.387 28.014 -80.000 1.00 29.23 222 GLU A O 1
ATOM 1589 N N . HIS A 1 223 ? 26.511 28.897 -78.372 1.00 26.67 223 HIS A N 1
ATOM 1590 C CA . HIS A 1 223 ? 27.513 29.301 -77.365 1.00 26.67 223 HIS A CA 1
ATOM 1591 C C . HIS A 1 223 ? 26.879 30.410 -76.471 1.00 26.67 223 HIS A C 1
ATOM 1593 O O . HIS A 1 223 ? 26.010 31.139 -76.934 1.00 26.67 223 HIS A O 1
ATOM 1599 N N . ALA A 1 224 ? 27.246 30.594 -75.196 1.00 29.38 224 ALA A N 1
ATOM 1600 C CA . ALA A 1 224 ? 28.287 31.554 -74.806 1.00 29.38 224 ALA A CA 1
ATOM 1601 C C . ALA A 1 224 ? 28.834 31.277 -73.392 1.00 29.38 224 ALA A C 1
ATOM 1603 O O . ALA A 1 224 ? 28.105 30.964 -72.453 1.00 29.38 224 ALA A O 1
ATOM 1604 N N . SER A 1 225 ? 30.155 31.397 -73.303 1.00 29.73 225 SER A N 1
ATOM 1605 C CA . SER A 1 225 ? 31.050 31.041 -72.205 1.00 29.73 225 SER A CA 1
ATOM 1606 C C . SER A 1 225 ? 31.169 32.130 -71.133 1.00 29.73 225 SER A C 1
ATOM 1608 O O . SER A 1 225 ? 31.210 33.316 -71.449 1.00 29.73 225 SER A O 1
ATOM 1610 N N . GLY A 1 226 ? 31.364 31.683 -69.889 1.00 26.48 226 GLY A N 1
ATOM 1611 C CA . GLY A 1 226 ? 31.849 32.462 -68.748 1.00 26.48 226 GLY A CA 1
ATOM 1612 C C . GLY A 1 226 ? 32.246 31.547 -67.580 1.00 26.48 226 GLY A C 1
ATOM 1613 O O . GLY A 1 226 ? 31.536 31.469 -66.585 1.00 26.48 226 GLY A O 1
ATOM 1614 N N . ALA A 1 227 ? 33.342 30.800 -67.751 1.00 27.89 227 ALA A N 1
ATOM 1615 C CA . ALA A 1 227 ? 34.08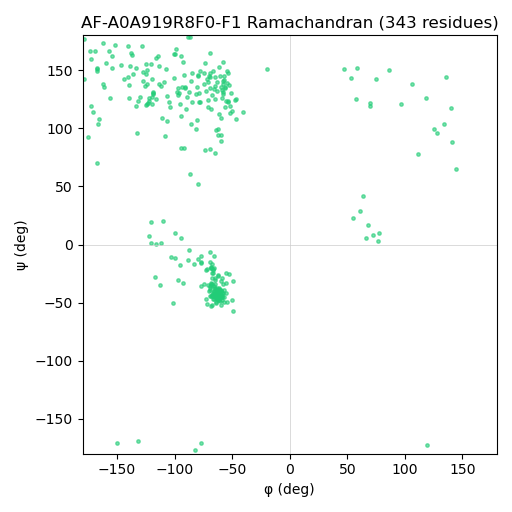4 30.037 -66.732 1.00 27.89 227 ALA A CA 1
ATOM 1616 C C . ALA A 1 227 ? 34.580 30.954 -65.579 1.00 27.89 227 ALA A C 1
ATOM 1618 O O . ALA A 1 227 ? 34.779 32.138 -65.822 1.00 27.89 227 ALA A O 1
ATOM 1619 N N . ALA A 1 228 ? 34.879 30.554 -64.336 1.00 27.58 228 ALA A N 1
ATOM 1620 C CA . ALA A 1 228 ? 34.958 29.283 -63.608 1.00 27.58 228 ALA A CA 1
ATOM 1621 C C . ALA A 1 228 ? 35.112 29.588 -62.088 1.00 27.58 228 ALA A C 1
ATOM 1623 O O . ALA A 1 228 ? 35.489 30.703 -61.742 1.00 27.58 228 ALA A O 1
ATOM 1624 N N . ALA A 1 229 ? 34.925 28.553 -61.246 1.00 29.97 229 ALA A N 1
ATOM 1625 C CA . ALA A 1 229 ? 35.229 28.451 -59.798 1.00 29.97 229 ALA A CA 1
ATOM 1626 C C . ALA A 1 229 ? 34.334 29.308 -58.864 1.00 29.97 229 ALA A C 1
ATOM 1628 O O . ALA A 1 229 ? 34.239 30.512 -59.018 1.00 29.97 229 ALA A O 1
ATOM 1629 N N . ASP A 1 230 ? 33.559 28.769 -57.917 1.00 29.17 230 ASP A N 1
ATOM 1630 C CA . ASP A 1 230 ? 33.927 27.781 -56.901 1.00 29.17 230 ASP A CA 1
ATOM 1631 C C . ASP A 1 230 ? 32.856 26.706 -56.661 1.00 29.17 230 ASP A C 1
ATOM 1633 O O . ASP A 1 230 ? 31.713 26.975 -56.283 1.00 29.17 230 ASP A O 1
ATOM 1637 N N . ALA A 1 231 ? 33.285 25.451 -56.765 1.00 40.81 231 ALA A N 1
ATOM 1638 C CA . ALA A 1 231 ? 32.663 24.320 -56.100 1.00 40.81 231 ALA A CA 1
ATOM 1639 C C . ALA A 1 231 ? 33.393 24.079 -54.769 1.00 40.81 231 ALA A C 1
ATOM 1641 O O . ALA A 1 231 ? 34.282 23.241 -54.714 1.00 40.81 231 ALA A O 1
ATOM 1642 N N . ALA A 1 232 ? 33.047 24.805 -53.704 1.00 42.56 232 ALA A N 1
ATOM 1643 C CA . ALA A 1 232 ? 33.362 24.426 -52.321 1.00 42.56 232 ALA A CA 1
ATOM 1644 C C . ALA A 1 232 ? 32.676 25.382 -51.337 1.00 42.56 232 ALA A C 1
ATOM 1646 O O . ALA A 1 232 ? 32.959 26.573 -51.321 1.00 42.56 232 ALA A O 1
ATOM 1647 N N . GLY A 1 233 ? 31.798 24.862 -50.477 1.00 35.06 233 GLY A N 1
ATOM 1648 C CA . GLY A 1 233 ? 31.288 25.629 -49.339 1.00 35.06 233 GLY A CA 1
ATOM 1649 C C . GLY A 1 233 ? 29.834 25.339 -49.006 1.00 35.06 233 GLY A C 1
ATOM 1650 O O . GLY A 1 233 ? 28.984 26.225 -49.088 1.00 35.06 233 GLY A O 1
ATOM 1651 N N . GLY A 1 234 ? 29.525 24.107 -48.586 1.00 44.44 234 GLY A N 1
ATOM 1652 C CA . GLY A 1 234 ? 28.329 23.895 -47.775 1.00 44.44 234 GLY A CA 1
ATOM 1653 C C . GLY A 1 234 ? 28.394 24.874 -46.605 1.00 44.44 234 GLY A C 1
ATOM 1654 O O . GLY A 1 234 ? 29.326 24.810 -45.809 1.00 44.44 234 GLY A O 1
ATOM 1655 N N . ARG A 1 235 ? 27.476 25.848 -46.557 1.00 48.62 235 ARG A N 1
ATOM 1656 C CA . ARG A 1 235 ? 27.518 26.925 -45.560 1.00 48.62 235 ARG A CA 1
ATOM 1657 C C . ARG A 1 235 ? 27.674 26.295 -44.165 1.00 48.62 235 ARG A C 1
ATOM 1659 O O . ARG A 1 235 ? 26.868 25.417 -43.843 1.00 48.62 235 ARG A O 1
ATOM 1666 N N . PRO A 1 236 ? 28.623 26.744 -43.322 1.00 60.38 236 PRO A N 1
ATOM 1667 C CA . PRO A 1 236 ? 28.856 26.186 -41.983 1.00 60.38 236 PRO A CA 1
ATOM 1668 C C . PRO A 1 236 ? 27.571 26.045 -41.144 1.00 60.38 236 PRO A C 1
ATOM 1670 O O . PRO A 1 236 ? 27.407 25.096 -40.379 1.00 60.38 236 PRO A O 1
ATOM 1673 N N . GLY A 1 237 ? 26.597 26.938 -41.363 1.00 48.16 237 GLY A N 1
ATOM 1674 C CA . GLY A 1 237 ? 25.271 26.882 -40.747 1.00 48.16 237 GLY A CA 1
ATOM 1675 C C . GLY A 1 237 ? 24.382 25.717 -41.206 1.00 48.16 237 GLY A C 1
ATOM 1676 O O . GLY A 1 237 ? 23.640 25.175 -40.395 1.00 48.16 237 GLY A O 1
ATOM 1677 N N . THR A 1 238 ? 24.446 25.271 -42.462 1.00 70.31 238 THR A N 1
ATOM 1678 C CA . THR A 1 238 ? 23.622 24.155 -42.967 1.00 70.31 238 THR A CA 1
ATOM 1679 C C . THR A 1 238 ? 24.154 22.804 -42.498 1.00 70.31 238 THR A C 1
ATOM 1681 O O . THR A 1 238 ? 23.363 21.917 -42.184 1.00 70.31 238 THR A O 1
ATOM 1684 N N . GLU A 1 239 ? 25.474 22.642 -42.394 1.00 72.06 239 GLU A N 1
ATOM 1685 C CA . GLU A 1 239 ? 26.071 21.433 -41.818 1.00 72.06 239 GLU A CA 1
ATOM 1686 C C . GLU A 1 239 ? 25.820 21.358 -40.304 1.00 72.06 239 GLU A C 1
ATOM 1688 O O . GLU A 1 239 ? 25.426 20.308 -39.795 1.00 72.06 239 GLU A O 1
ATOM 1693 N N . TYR A 1 240 ? 25.914 22.495 -39.602 1.00 67.81 240 TYR A N 1
ATOM 1694 C CA . TYR A 1 240 ? 25.494 22.617 -38.205 1.00 67.81 240 TYR A CA 1
ATOM 1695 C C . TYR A 1 240 ? 24.007 22.279 -38.018 1.00 67.81 240 TYR A C 1
ATOM 1697 O O . TYR A 1 240 ? 23.666 21.472 -37.154 1.00 67.81 240 TYR A O 1
ATOM 1705 N N . LEU A 1 241 ? 23.112 22.830 -38.848 1.00 72.94 241 LEU A N 1
ATOM 1706 C CA . LEU A 1 241 ? 21.677 22.536 -38.787 1.00 72.94 241 LEU A CA 1
ATOM 1707 C C . LEU A 1 241 ? 21.375 21.071 -39.124 1.00 72.94 241 LEU A C 1
ATOM 1709 O O . LEU A 1 241 ? 20.549 20.470 -38.445 1.00 72.94 241 LEU A O 1
ATOM 1713 N N . ARG A 1 242 ? 22.068 20.459 -40.094 1.00 75.44 242 ARG A N 1
ATOM 1714 C CA . ARG A 1 242 ? 21.950 19.020 -40.392 1.00 75.44 242 ARG A CA 1
ATOM 1715 C C . ARG A 1 242 ? 22.434 18.160 -39.225 1.00 75.44 242 ARG A C 1
ATOM 1717 O O . ARG A 1 242 ? 21.733 17.226 -38.847 1.00 75.44 242 ARG A O 1
ATOM 1724 N N . ARG A 1 243 ? 23.574 18.493 -38.605 1.00 72.62 243 ARG A N 1
ATOM 1725 C CA . ARG A 1 243 ? 24.107 17.799 -37.416 1.00 72.62 243 ARG A CA 1
ATOM 1726 C C . ARG A 1 243 ? 23.169 17.954 -36.215 1.00 72.62 243 ARG A C 1
ATOM 1728 O O . ARG A 1 243 ? 22.908 16.983 -35.509 1.00 72.62 243 ARG A O 1
ATOM 1735 N N . ARG A 1 244 ? 22.577 19.139 -36.037 1.00 75.19 244 ARG A N 1
ATOM 1736 C CA . ARG A 1 244 ? 21.569 19.427 -35.005 1.00 75.19 244 ARG A CA 1
ATOM 1737 C C . ARG A 1 244 ? 20.252 18.686 -35.257 1.00 75.19 244 ARG A C 1
ATOM 1739 O O . ARG A 1 244 ? 19.722 18.082 -34.332 1.00 75.19 244 ARG A O 1
ATOM 1746 N N . GLN A 1 245 ? 19.748 18.661 -36.491 1.00 72.81 245 GLN A N 1
ATOM 1747 C CA . GLN A 1 245 ? 18.552 17.900 -36.878 1.00 72.81 245 GLN A CA 1
ATOM 1748 C C . GLN A 1 245 ? 18.767 16.386 -36.740 1.00 72.81 245 GLN A C 1
ATOM 1750 O O . GLN A 1 245 ? 17.889 15.691 -36.231 1.00 72.81 245 GLN A O 1
ATOM 1755 N N . ALA A 1 246 ? 19.933 15.871 -37.1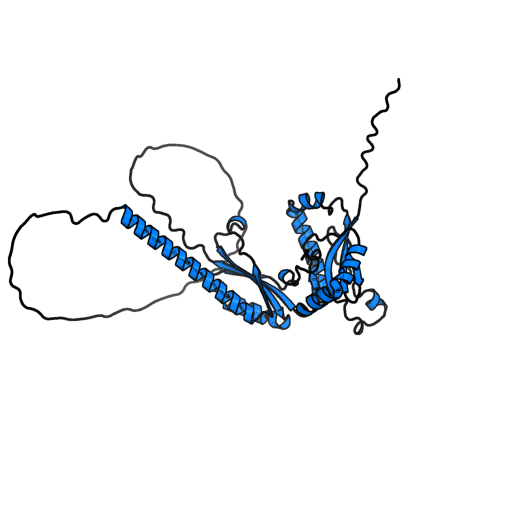39 1.00 76.00 246 ALA A N 1
ATOM 1756 C CA . ALA A 1 246 ? 20.301 14.469 -36.952 1.00 76.00 246 ALA A CA 1
ATOM 1757 C C . ALA A 1 246 ? 20.381 14.107 -35.461 1.00 76.00 246 ALA A C 1
ATOM 1759 O O . ALA A 1 246 ? 19.802 13.103 -35.050 1.00 76.00 246 ALA A O 1
ATOM 1760 N N . GLY A 1 247 ? 21.004 14.961 -34.641 1.00 74.50 247 GLY A N 1
ATOM 1761 C CA . GLY A 1 247 ? 21.069 14.788 -33.188 1.00 74.50 247 GLY A CA 1
ATOM 1762 C C . GLY A 1 247 ? 19.691 14.779 -32.519 1.00 74.50 247 GLY A C 1
ATOM 1763 O O . GLY A 1 247 ? 19.423 13.920 -31.682 1.00 74.50 247 GLY A O 1
ATOM 1764 N N . LEU A 1 248 ? 18.782 15.673 -32.923 1.00 73.31 248 LEU A N 1
ATOM 1765 C CA . LEU A 1 248 ? 17.399 15.678 -32.430 1.00 73.31 248 LEU A CA 1
ATOM 1766 C C . LEU A 1 248 ? 16.646 14.395 -32.813 1.00 73.31 248 LEU A C 1
ATOM 1768 O O . LEU A 1 248 ? 15.996 13.805 -31.958 1.00 73.31 248 LEU A O 1
ATOM 1772 N N . ARG A 1 249 ? 16.784 13.912 -34.055 1.00 80.31 249 ARG A N 1
ATOM 1773 C CA . ARG A 1 249 ? 16.148 12.661 -34.512 1.00 80.31 249 ARG A CA 1
ATOM 1774 C C . ARG A 1 249 ? 16.687 11.419 -33.806 1.00 80.31 249 ARG A C 1
ATOM 1776 O O . ARG A 1 249 ? 15.938 10.474 -33.583 1.00 80.31 249 ARG A O 1
ATOM 1783 N N . VAL A 1 250 ? 17.981 11.382 -33.487 1.00 77.44 250 VAL A N 1
ATOM 1784 C CA . VAL A 1 250 ? 18.567 10.293 -32.688 1.00 77.44 250 VAL A CA 1
ATOM 1785 C C . VAL A 1 250 ? 17.967 10.301 -31.284 1.00 77.44 250 VAL A C 1
ATOM 1787 O O . VAL A 1 250 ? 17.443 9.278 -30.864 1.00 77.44 250 VAL A O 1
ATOM 1790 N N . ARG A 1 251 ? 17.938 11.461 -30.613 1.00 74.19 251 ARG A N 1
ATOM 1791 C CA . ARG A 1 251 ? 17.337 11.603 -29.275 1.00 74.19 251 ARG A CA 1
ATOM 1792 C C . ARG A 1 251 ? 15.861 11.222 -29.252 1.00 74.19 251 ARG A C 1
ATOM 1794 O O . ARG A 1 251 ? 15.436 10.527 -28.337 1.00 74.19 251 ARG A O 1
ATOM 1801 N N . GLU A 1 252 ? 15.102 11.662 -30.251 1.00 74.56 252 GLU A N 1
ATOM 1802 C CA . GLU A 1 252 ? 13.678 11.350 -30.354 1.00 74.56 252 GLU A CA 1
ATOM 1803 C C . GLU A 1 252 ? 13.447 9.848 -30.529 1.00 74.56 252 GLU A C 1
ATOM 1805 O O . GLU A 1 252 ? 12.687 9.256 -29.772 1.00 74.56 252 GLU A O 1
ATOM 1810 N N . ARG A 1 253 ? 14.190 9.194 -31.434 1.00 82.50 253 ARG A N 1
ATOM 1811 C CA . ARG A 1 253 ? 14.116 7.734 -31.607 1.00 82.50 253 ARG A CA 1
ATOM 1812 C C . ARG A 1 253 ? 14.517 6.975 -30.347 1.00 82.50 253 ARG A C 1
ATOM 1814 O O . ARG A 1 253 ? 13.862 5.997 -30.010 1.00 82.50 253 ARG A O 1
ATOM 1821 N N . SER A 1 254 ? 15.553 7.421 -29.635 1.00 78.81 254 SER A N 1
ATOM 1822 C CA . SER A 1 254 ? 15.954 6.812 -28.362 1.00 78.81 254 SER A CA 1
ATOM 1823 C C . SER A 1 254 ? 14.862 6.948 -27.299 1.00 78.81 254 SER A C 1
ATOM 1825 O O . SER A 1 254 ? 14.559 5.974 -26.615 1.00 78.81 254 SER A O 1
ATOM 1827 N N . ARG A 1 255 ? 14.229 8.124 -27.183 1.00 77.19 255 ARG A N 1
ATOM 1828 C CA . ARG A 1 255 ? 13.096 8.344 -26.267 1.00 77.19 255 ARG A CA 1
ATOM 1829 C C . ARG A 1 255 ? 11.890 7.493 -26.641 1.00 77.19 255 ARG A C 1
ATOM 1831 O O . ARG A 1 255 ? 11.313 6.861 -25.762 1.00 77.19 255 ARG A O 1
ATOM 1838 N N . GLN A 1 256 ? 11.543 7.442 -27.925 1.00 82.62 256 GLN A N 1
ATOM 1839 C CA . GLN A 1 256 ? 10.438 6.632 -28.421 1.00 82.62 256 GLN A CA 1
ATOM 1840 C C . GLN A 1 256 ? 10.682 5.141 -28.152 1.00 82.62 256 GLN A C 1
ATOM 1842 O O . GLN A 1 256 ? 9.827 4.480 -27.573 1.00 82.62 256 GLN A O 1
ATOM 1847 N N . ALA A 1 257 ? 11.873 4.625 -28.465 1.00 84.75 257 ALA A N 1
ATOM 1848 C CA . ALA A 1 257 ? 12.233 3.235 -28.190 1.00 84.75 257 ALA A CA 1
ATOM 1849 C C . ALA A 1 257 ? 12.196 2.903 -26.685 1.00 84.75 257 ALA A C 1
ATOM 1851 O O . ALA A 1 257 ? 11.764 1.814 -26.299 1.00 84.75 257 ALA A O 1
ATOM 1852 N N . ALA A 1 258 ? 12.621 3.835 -25.825 1.00 83.06 258 ALA A N 1
ATOM 1853 C CA . ALA A 1 258 ? 12.537 3.683 -24.374 1.00 83.06 258 ALA A CA 1
ATOM 1854 C C . ALA A 1 258 ? 11.078 3.647 -23.881 1.00 83.06 258 ALA A C 1
ATOM 1856 O O . ALA A 1 258 ? 10.720 2.773 -23.090 1.00 83.06 258 ALA A O 1
ATOM 1857 N N . ALA A 1 259 ? 10.224 4.539 -24.394 1.00 83.19 259 ALA A N 1
ATOM 1858 C CA . ALA A 1 259 ? 8.797 4.570 -24.077 1.00 83.19 259 ALA A CA 1
ATOM 1859 C C . ALA A 1 259 ? 8.075 3.294 -24.542 1.00 83.19 259 ALA A C 1
ATOM 1861 O O . ALA A 1 259 ? 7.321 2.698 -23.776 1.00 83.19 259 ALA A O 1
ATOM 1862 N N . GLU A 1 260 ? 8.354 2.824 -25.759 1.00 89.00 260 GLU A N 1
ATOM 1863 C CA . GLU A 1 260 ? 7.802 1.573 -26.287 1.00 89.00 260 GLU A CA 1
ATOM 1864 C C . GLU A 1 260 ? 8.226 0.364 -25.448 1.00 89.00 260 GLU A C 1
ATOM 1866 O O . GLU A 1 260 ? 7.435 -0.555 -25.239 1.00 89.00 260 GLU A O 1
ATOM 1871 N N . ARG A 1 261 ? 9.463 0.352 -24.937 1.00 88.75 261 ARG A N 1
ATOM 1872 C CA . ARG A 1 261 ? 9.933 -0.720 -24.056 1.00 88.75 261 ARG A CA 1
ATOM 1873 C C . ARG A 1 261 ? 9.217 -0.704 -22.703 1.00 88.75 261 ARG A C 1
ATOM 1875 O O . ARG A 1 261 ? 8.767 -1.759 -22.261 1.00 88.75 261 ARG A O 1
ATOM 1882 N N . ALA A 1 262 ? 9.052 0.469 -22.092 1.00 90.62 262 ALA A N 1
ATOM 1883 C CA . ALA A 1 262 ? 8.277 0.615 -20.859 1.00 90.62 262 ALA A CA 1
ATOM 1884 C C . ALA A 1 262 ? 6.816 0.177 -21.042 1.00 90.62 262 ALA A C 1
ATOM 1886 O O . ALA A 1 262 ? 6.256 -0.490 -20.176 1.00 90.62 262 ALA A O 1
ATOM 1887 N N . GLU A 1 263 ? 6.216 0.499 -22.190 1.00 92.44 263 GLU A N 1
ATOM 1888 C CA . GLU A 1 263 ? 4.848 0.104 -22.526 1.00 92.44 263 GLU A CA 1
ATOM 1889 C C . GLU A 1 263 ? 4.709 -1.413 -22.704 1.00 92.44 263 GLU A C 1
ATOM 1891 O O . GLU A 1 263 ? 3.771 -2.016 -22.185 1.00 92.44 263 GLU A O 1
ATOM 1896 N N . ARG A 1 264 ? 5.665 -2.059 -23.387 1.00 93.69 264 ARG A N 1
ATOM 1897 C CA . ARG A 1 264 ? 5.689 -3.526 -23.512 1.00 93.69 264 ARG A CA 1
ATOM 1898 C C . ARG A 1 264 ? 5.811 -4.206 -22.153 1.00 93.69 264 ARG A C 1
ATOM 1900 O O . ARG A 1 264 ? 5.060 -5.142 -21.888 1.00 93.69 264 ARG A O 1
ATOM 1907 N N . ALA A 1 265 ? 6.712 -3.720 -21.298 1.00 94.75 265 ALA A N 1
ATOM 1908 C CA . ALA A 1 265 ? 6.874 -4.242 -19.946 1.00 94.75 265 ALA A CA 1
ATOM 1909 C C . ALA A 1 265 ? 5.583 -4.072 -19.132 1.00 94.75 265 ALA A C 1
ATOM 1911 O O . ALA A 1 265 ? 5.080 -5.040 -18.567 1.00 94.75 265 ALA A O 1
ATOM 1912 N N . HIS A 1 266 ? 4.992 -2.874 -19.139 1.00 96.56 266 HIS A N 1
ATOM 1913 C CA . HIS A 1 266 ? 3.741 -2.609 -18.434 1.00 96.56 266 HIS A CA 1
ATOM 1914 C C . HIS A 1 266 ? 2.603 -3.519 -18.905 1.00 96.56 266 HIS A C 1
ATOM 1916 O O . HIS A 1 266 ? 1.910 -4.107 -18.078 1.00 96.56 266 HIS A O 1
ATOM 1922 N N . ARG A 1 267 ? 2.438 -3.695 -20.220 1.00 96.69 267 ARG A N 1
ATOM 1923 C CA . ARG A 1 267 ? 1.408 -4.574 -20.788 1.00 96.69 267 ARG A CA 1
ATOM 1924 C C . ARG A 1 267 ? 1.596 -6.032 -20.376 1.00 96.69 267 ARG A C 1
ATOM 1926 O O . ARG A 1 267 ? 0.623 -6.675 -19.999 1.00 96.69 267 ARG A O 1
ATOM 1933 N N . ALA A 1 268 ? 2.826 -6.541 -20.437 1.00 96.50 268 ALA A N 1
ATOM 1934 C CA . ALA A 1 268 ? 3.131 -7.918 -20.052 1.00 96.50 268 ALA A CA 1
ATOM 1935 C C . ALA A 1 268 ? 2.829 -8.173 -18.566 1.00 96.50 268 ALA A C 1
ATOM 1937 O O . ALA A 1 268 ? 2.189 -9.163 -18.229 1.00 96.50 268 ALA A O 1
ATOM 1938 N N . LEU A 1 269 ? 3.221 -7.248 -17.687 1.00 97.69 269 LEU A N 1
ATOM 1939 C CA . LEU A 1 269 ? 2.959 -7.354 -16.249 1.00 97.69 269 LEU A CA 1
ATOM 1940 C C . LEU A 1 269 ? 1.470 -7.199 -15.913 1.00 97.69 269 LEU A C 1
ATOM 1942 O O . LEU A 1 269 ? 0.949 -7.913 -15.059 1.00 97.69 269 LEU A O 1
ATOM 1946 N N . SER A 1 270 ? 0.765 -6.319 -16.625 1.00 97.62 270 SER A N 1
ATOM 1947 C CA . SER A 1 270 ? -0.680 -6.120 -16.451 1.00 97.62 270 SER A CA 1
ATOM 1948 C C . SER A 1 270 ? -1.505 -7.336 -16.877 1.00 97.62 270 SER A C 1
ATOM 1950 O O . SER A 1 270 ? -2.624 -7.482 -16.413 1.00 97.62 270 SER A O 1
ATOM 1952 N N . ALA A 1 271 ? -0.969 -8.224 -17.722 1.00 97.50 271 ALA A N 1
ATOM 1953 C CA . ALA A 1 271 ? -1.641 -9.475 -18.084 1.00 97.50 271 ALA A CA 1
ATOM 1954 C C . ALA A 1 271 ? -1.631 -10.519 -16.949 1.00 97.50 271 ALA A C 1
ATOM 1956 O O . ALA A 1 271 ? -2.452 -11.435 -16.942 1.00 97.50 271 ALA A O 1
ATOM 1957 N N . VAL A 1 272 ? -0.699 -10.396 -15.999 1.00 97.06 272 VAL A N 1
ATOM 1958 C CA . VAL A 1 272 ? -0.623 -11.257 -14.807 1.00 97.06 272 VAL A CA 1
ATOM 1959 C C . VAL A 1 272 ? -1.391 -10.636 -13.637 1.00 97.06 272 VAL A C 1
ATOM 1961 O O . VAL A 1 272 ? -1.977 -11.354 -12.832 1.00 97.06 272 VAL A O 1
ATOM 1964 N N . ALA A 1 273 ? -1.408 -9.306 -13.549 1.00 97.56 273 ALA A N 1
ATOM 1965 C CA . ALA A 1 273 ? -2.096 -8.569 -12.498 1.00 97.56 273 ALA A CA 1
ATOM 1966 C C . ALA A 1 273 ? -3.618 -8.494 -12.722 1.00 97.56 273 ALA A C 1
ATOM 1968 O O . ALA A 1 273 ? -4.092 -8.417 -13.851 1.00 97.56 273 ALA A O 1
ATOM 1969 N N . VAL A 1 274 ? -4.383 -8.438 -11.633 1.00 97.31 274 VAL A N 1
ATOM 1970 C CA . VAL A 1 274 ? -5.830 -8.164 -11.666 1.00 97.31 274 VAL A CA 1
ATOM 1971 C C . VAL A 1 274 ? -6.094 -6.682 -11.941 1.00 97.31 274 VAL A C 1
ATOM 1973 O O . VAL A 1 274 ? -7.055 -6.326 -12.619 1.00 97.31 274 VAL A O 1
ATOM 1976 N N . ALA A 1 275 ? -5.224 -5.808 -11.434 1.00 96.50 275 ALA A N 1
ATOM 1977 C CA . ALA A 1 275 ? -5.272 -4.376 -11.690 1.00 96.50 275 ALA A CA 1
ATOM 1978 C C . ALA A 1 275 ? -3.859 -3.784 -11.730 1.00 96.50 275 ALA A C 1
ATOM 1980 O O . ALA A 1 275 ? -2.928 -4.293 -11.104 1.00 96.50 275 ALA A O 1
ATOM 1981 N N . SER A 1 276 ? -3.695 -2.669 -12.439 1.00 96.94 276 SER A N 1
ATOM 1982 C CA . SER A 1 276 ? -2.406 -1.986 -12.566 1.00 96.94 276 SER A CA 1
ATOM 1983 C C . SER A 1 276 ? -2.569 -0.471 -12.526 1.00 96.94 276 SER A C 1
ATOM 1985 O O . SER A 1 276 ? -3.520 0.061 -13.100 1.00 96.94 276 SER A O 1
ATOM 1987 N N . ARG A 1 277 ? -1.616 0.236 -11.913 1.00 93.62 277 ARG A N 1
ATOM 1988 C CA . ARG A 1 277 ? -1.521 1.702 -11.928 1.00 93.62 277 ARG A CA 1
ATOM 1989 C C . ARG A 1 277 ? -0.132 2.140 -12.375 1.00 93.62 277 ARG A C 1
ATOM 1991 O O . ARG A 1 277 ? 0.872 1.544 -11.987 1.00 93.62 277 ARG A O 1
ATOM 1998 N N . ARG A 1 278 ? -0.072 3.203 -13.181 1.00 91.38 278 ARG A N 1
ATOM 1999 C CA . ARG A 1 278 ? 1.181 3.865 -13.565 1.00 91.38 278 ARG A CA 1
ATOM 2000 C C . ARG A 1 278 ? 1.319 5.165 -12.800 1.00 91.38 278 ARG A C 1
ATOM 2002 O O . ARG A 1 278 ? 0.486 6.059 -12.928 1.00 91.38 278 ARG A O 1
ATOM 2009 N N . HIS A 1 279 ? 2.411 5.277 -12.067 1.00 84.25 279 HIS A N 1
ATOM 2010 C CA . HIS A 1 279 ? 2.800 6.493 -11.378 1.00 84.25 279 HIS A CA 1
ATOM 2011 C C . HIS A 1 279 ? 3.727 7.317 -12.266 1.00 84.25 279 HIS A C 1
ATOM 2013 O O . HIS A 1 279 ? 4.383 6.793 -13.173 1.00 84.25 279 HIS A O 1
ATOM 2019 N N . ARG A 1 280 ? 3.794 8.629 -12.016 1.00 76.62 280 ARG A N 1
ATOM 2020 C CA . ARG A 1 280 ? 4.761 9.484 -12.714 1.00 76.62 280 ARG A CA 1
ATOM 2021 C C . ARG A 1 280 ? 6.176 8.948 -12.442 1.00 76.62 280 ARG A C 1
ATOM 2023 O O . ARG A 1 280 ? 6.508 8.717 -11.274 1.00 76.62 280 ARG A O 1
ATOM 2030 N N . PRO A 1 281 ? 7.007 8.739 -13.477 1.00 70.31 281 PRO A N 1
ATOM 2031 C CA . PRO A 1 281 ? 8.410 8.418 -13.266 1.00 70.31 281 PRO A CA 1
ATOM 2032 C C . PRO A 1 281 ? 9.077 9.528 -12.445 1.00 70.31 281 PRO A C 1
ATOM 2034 O O . PRO A 1 281 ? 8.879 10.710 -12.734 1.00 70.31 281 PRO A O 1
ATOM 2037 N N . GLN A 1 282 ? 9.812 9.162 -11.392 1.00 62.09 282 GLN A N 1
ATOM 2038 C CA . GLN A 1 282 ? 10.517 10.130 -10.547 1.00 62.09 282 GLN A CA 1
ATOM 2039 C C . GLN A 1 282 ? 11.578 10.880 -11.362 1.00 62.09 282 GLN A C 1
ATOM 2041 O O . GLN A 1 282 ? 12.269 10.281 -12.189 1.00 62.09 282 GLN A O 1
ATOM 2046 N N . ASP A 1 283 ? 11.708 12.188 -11.115 1.00 53.53 283 ASP A N 1
ATOM 2047 C CA . ASP A 1 283 ? 12.702 13.031 -11.783 1.00 53.53 283 ASP A CA 1
ATOM 2048 C C . ASP A 1 283 ? 14.124 12.579 -11.380 1.00 53.53 283 ASP A C 1
ATOM 2050 O O . ASP A 1 283 ? 14.426 12.540 -10.181 1.00 53.53 283 ASP A O 1
ATOM 2054 N N . PRO A 1 284 ? 15.013 12.261 -12.343 1.00 53.00 284 PRO A N 1
ATOM 2055 C CA . PRO A 1 284 ? 16.397 11.859 -12.076 1.00 53.00 284 PRO A CA 1
ATOM 2056 C C . PRO A 1 284 ? 17.177 12.842 -11.190 1.00 53.00 284 PRO A C 1
ATOM 2058 O O . PRO A 1 284 ? 18.097 12.447 -10.477 1.00 53.00 284 PRO A O 1
ATOM 2061 N N . ARG A 1 285 ? 16.793 14.128 -11.181 1.00 50.16 285 ARG A N 1
ATOM 2062 C CA . ARG A 1 285 ? 17.446 15.163 -10.360 1.00 50.16 285 ARG A CA 1
ATOM 2063 C C . ARG A 1 285 ? 17.261 14.957 -8.853 1.00 50.16 285 ARG A C 1
ATOM 2065 O O . ARG A 1 285 ? 18.061 15.484 -8.090 1.00 50.16 285 ARG A O 1
ATOM 2072 N N . LEU A 1 286 ? 16.234 14.216 -8.428 1.00 47.91 286 LEU A N 1
ATOM 2073 C CA . LEU A 1 286 ? 15.918 13.975 -7.014 1.00 47.91 286 LEU A CA 1
ATOM 2074 C C . LEU A 1 286 ? 16.500 12.658 -6.474 1.00 47.91 286 LEU A C 1
ATOM 2076 O O . LEU A 1 286 ? 16.588 12.493 -5.263 1.00 47.91 286 LEU A O 1
ATOM 2080 N N . SER A 1 287 ? 16.896 11.721 -7.343 1.00 53.25 287 SER A N 1
ATOM 2081 C CA . SER A 1 287 ? 17.389 10.393 -6.938 1.00 53.25 287 SER A CA 1
ATOM 2082 C C . SER A 1 287 ? 18.914 10.262 -6.937 1.00 53.25 287 SER A C 1
ATOM 2084 O O . SER A 1 287 ? 19.431 9.255 -6.458 1.00 53.25 287 SER A O 1
ATOM 2086 N N . GLY A 1 288 ? 19.640 11.231 -7.511 1.00 49.44 288 GLY A N 1
ATOM 2087 C CA . GLY A 1 288 ? 21.098 11.162 -7.679 1.00 49.44 288 GLY A CA 1
ATOM 2088 C C . GLY A 1 288 ? 21.576 10.068 -8.648 1.00 49.44 288 GLY A C 1
ATOM 2089 O O . GLY A 1 288 ? 22.782 9.866 -8.787 1.00 49.44 288 GLY A O 1
ATOM 2090 N N . ARG A 1 289 ? 20.655 9.364 -9.324 1.00 55.75 289 ARG A N 1
ATOM 2091 C CA . ARG A 1 289 ? 20.953 8.315 -10.310 1.00 55.75 289 ARG A CA 1
ATOM 2092 C C . ARG A 1 289 ? 21.171 8.922 -11.699 1.00 55.75 289 ARG A C 1
ATOM 2094 O O . ARG A 1 289 ? 20.460 9.838 -12.104 1.00 55.75 289 ARG A O 1
ATOM 2101 N N . GLN A 1 290 ? 22.147 8.387 -12.439 1.00 56.84 290 GLN A N 1
ATOM 2102 C CA . GLN A 1 290 ? 22.381 8.753 -13.844 1.00 56.84 290 GLN A CA 1
ATOM 2103 C C . GLN A 1 290 ? 21.372 8.083 -14.795 1.00 56.84 290 GLN A C 1
ATOM 2105 O O . GLN A 1 290 ? 21.227 8.514 -15.941 1.00 56.84 290 GLN A O 1
ATOM 2110 N N . GLU A 1 291 ? 20.661 7.047 -14.333 1.00 67.81 291 GLU A N 1
ATOM 2111 C CA . GLU A 1 291 ? 19.624 6.375 -15.113 1.00 67.81 291 GLU A CA 1
ATOM 2112 C C . GLU A 1 291 ? 18.292 7.142 -15.121 1.00 67.81 291 GLU A C 1
ATOM 2114 O O . GLU A 1 291 ? 17.863 7.737 -14.129 1.00 67.81 291 GLU A O 1
ATOM 2119 N N . ILE A 1 292 ? 17.586 7.072 -16.250 1.00 78.25 292 ILE A N 1
ATOM 2120 C CA . ILE A 1 292 ? 16.236 7.615 -16.411 1.00 78.25 292 ILE A CA 1
ATOM 2121 C C . ILE A 1 292 ? 15.231 6.533 -16.013 1.00 78.25 292 ILE A C 1
ATOM 2123 O O . ILE A 1 292 ? 15.258 5.425 -16.552 1.00 78.25 292 ILE A O 1
ATOM 2127 N N . MET A 1 293 ? 14.308 6.863 -15.106 1.00 84.50 293 MET A N 1
ATOM 2128 C CA . MET A 1 293 ? 13.181 5.990 -14.784 1.00 84.50 293 MET A CA 1
ATOM 2129 C C . MET A 1 293 ? 12.189 5.973 -15.955 1.00 84.50 293 MET A C 1
ATOM 2131 O O . MET A 1 293 ? 11.622 7.000 -16.323 1.00 84.50 293 MET A O 1
ATOM 2135 N N . LEU A 1 294 ? 11.979 4.795 -16.536 1.00 86.81 294 LEU A N 1
ATOM 2136 C CA . LEU A 1 294 ? 11.083 4.571 -17.671 1.00 86.81 294 LEU A CA 1
ATOM 2137 C C . LEU A 1 294 ? 9.700 4.068 -17.241 1.00 86.81 294 LEU A C 1
ATOM 2139 O O . LEU A 1 294 ? 8.701 4.359 -17.898 1.00 86.81 294 LEU A O 1
ATOM 2143 N N . LEU A 1 295 ? 9.631 3.333 -16.129 1.00 90.69 295 LEU A N 1
ATOM 2144 C CA . LEU A 1 295 ? 8.390 2.813 -15.559 1.00 90.69 295 LEU A CA 1
ATOM 2145 C C . LEU A 1 295 ? 8.427 2.948 -14.039 1.00 90.69 295 LEU A C 1
ATOM 2147 O O . LEU A 1 295 ? 9.435 2.630 -13.416 1.00 90.69 295 LEU A O 1
ATOM 2151 N N . ASN A 1 296 ? 7.306 3.376 -13.471 1.00 93.94 296 ASN A N 1
ATOM 2152 C CA . ASN A 1 296 ? 6.983 3.282 -12.054 1.00 93.94 296 ASN A CA 1
ATOM 2153 C C . ASN A 1 296 ? 5.555 2.734 -11.971 1.00 93.94 296 ASN A C 1
ATOM 2155 O O . ASN A 1 296 ? 4.596 3.472 -12.197 1.00 93.94 296 ASN A O 1
ATOM 2159 N N . GLY A 1 297 ? 5.418 1.423 -11.799 1.00 95.44 297 GLY A N 1
ATOM 2160 C CA . GLY A 1 297 ? 4.131 0.734 -11.842 1.00 95.44 297 GLY A CA 1
ATOM 2161 C C . GLY A 1 297 ? 3.814 0.038 -10.527 1.00 95.44 297 GLY A C 1
ATOM 2162 O O . GLY A 1 297 ? 4.704 -0.543 -9.911 1.00 95.44 297 GLY A O 1
ATOM 2163 N N . ALA A 1 298 ? 2.542 0.061 -10.144 1.00 97.25 298 ALA A N 1
ATOM 2164 C CA . ALA A 1 298 ? 1.983 -0.757 -9.077 1.00 97.25 298 ALA A CA 1
ATOM 2165 C C . ALA A 1 298 ? 1.021 -1.785 -9.683 1.00 97.25 298 ALA A C 1
ATOM 2167 O O . ALA A 1 298 ? 0.223 -1.448 -10.562 1.00 97.25 298 ALA A O 1
ATOM 2168 N N . TYR A 1 299 ? 1.097 -3.027 -9.220 1.00 98.00 299 TYR A N 1
ATOM 2169 C CA . TYR A 1 299 ? 0.342 -4.155 -9.758 1.00 98.00 299 TYR A CA 1
ATOM 2170 C C . TYR A 1 299 ? -0.318 -4.913 -8.615 1.00 98.00 299 TYR A C 1
ATOM 2172 O O . TYR A 1 299 ? 0.368 -5.351 -7.693 1.00 98.00 299 TYR A O 1
ATOM 2180 N N . LEU A 1 300 ? -1.638 -5.063 -8.679 1.00 97.75 300 LEU A N 1
ATOM 2181 C CA . LEU A 1 300 ? -2.409 -5.860 -7.736 1.00 97.75 300 LEU A CA 1
ATOM 2182 C C . LEU A 1 300 ? -2.498 -7.284 -8.277 1.00 97.75 300 LEU A C 1
ATOM 2184 O O . LEU A 1 300 ? -3.047 -7.507 -9.356 1.00 97.75 300 LEU A O 1
ATOM 2188 N N . VAL A 1 301 ? -1.931 -8.235 -7.550 1.00 97.88 301 VAL A N 1
ATOM 2189 C CA . VAL A 1 301 ? -1.776 -9.624 -7.988 1.00 97.88 301 VAL A CA 1
ATOM 2190 C C . VAL A 1 301 ? -2.439 -10.526 -6.959 1.00 97.88 301 VAL A C 1
ATOM 2192 O O . VAL A 1 301 ? -2.281 -10.294 -5.760 1.00 97.88 301 VAL A O 1
ATOM 2195 N N . ASP A 1 302 ? -3.163 -11.549 -7.410 1.00 97.06 302 ASP A N 1
ATOM 2196 C CA . ASP A 1 302 ? -3.667 -12.588 -6.510 1.00 97.06 302 ASP A CA 1
ATOM 2197 C C . ASP A 1 302 ? -2.488 -13.247 -5.768 1.00 97.06 302 ASP A C 1
ATOM 2199 O O . ASP A 1 302 ? -1.414 -13.471 -6.339 1.00 97.06 302 ASP A O 1
ATOM 2203 N N . THR A 1 303 ? -2.646 -13.506 -4.468 1.00 94.25 303 THR A N 1
ATOM 2204 C CA . THR A 1 303 ? -1.541 -13.948 -3.600 1.00 94.25 303 THR A CA 1
ATOM 2205 C C . THR A 1 303 ? -0.879 -15.244 -4.086 1.00 94.25 303 THR A C 1
ATOM 2207 O O . THR A 1 303 ? 0.339 -15.394 -3.980 1.00 94.25 303 THR A O 1
ATOM 2210 N N . ASP A 1 304 ? -1.646 -16.156 -4.681 1.00 96.31 304 ASP A N 1
ATOM 2211 C CA . ASP A 1 304 ? -1.165 -17.416 -5.257 1.00 96.31 304 ASP A CA 1
ATOM 2212 C C . ASP A 1 304 ? -0.369 -17.238 -6.565 1.00 96.31 304 ASP A C 1
ATOM 2214 O O . ASP A 1 304 ? 0.475 -18.074 -6.893 1.00 96.31 304 ASP A O 1
ATOM 2218 N N . ARG A 1 305 ? -0.548 -16.116 -7.271 1.00 96.94 305 ARG A N 1
ATOM 2219 C CA . ARG A 1 305 ? 0.168 -15.774 -8.514 1.00 96.94 305 ARG A CA 1
ATOM 2220 C C . ARG A 1 305 ? 1.413 -14.910 -8.299 1.00 96.94 305 ARG A C 1
ATOM 2222 O O . ARG A 1 305 ? 2.074 -14.519 -9.261 1.00 96.94 305 ARG A O 1
ATOM 2229 N N . GLY A 1 306 ? 1.801 -14.635 -7.051 1.00 95.81 306 GLY A N 1
ATOM 2230 C CA . GLY A 1 306 ? 2.974 -13.803 -6.746 1.00 95.81 306 GLY A CA 1
ATOM 2231 C C . GLY A 1 306 ? 4.285 -14.314 -7.368 1.00 95.81 306 GLY A C 1
ATOM 2232 O O . GLY A 1 306 ? 5.076 -13.523 -7.885 1.00 95.81 306 GLY A O 1
ATOM 2233 N N . ALA A 1 307 ? 4.504 -15.633 -7.379 1.00 96.12 307 ALA A N 1
ATOM 2234 C CA . ALA A 1 307 ? 5.695 -16.235 -7.988 1.00 96.12 307 ALA A CA 1
ATOM 2235 C C . ALA A 1 307 ? 5.699 -16.116 -9.523 1.00 96.12 307 ALA A C 1
ATOM 2237 O O . ALA A 1 307 ? 6.739 -15.830 -10.118 1.00 96.12 307 ALA A O 1
ATOM 2238 N N . GLU A 1 308 ? 4.535 -16.284 -10.156 1.00 97.25 308 GLU A N 1
ATOM 2239 C CA . GLU A 1 308 ? 4.348 -16.075 -11.596 1.00 97.25 308 GLU A CA 1
ATOM 2240 C C . GLU A 1 308 ? 4.671 -14.624 -11.976 1.00 97.25 308 GLU A C 1
ATOM 2242 O O . GLU A 1 308 ? 5.423 -14.377 -12.919 1.00 97.25 308 GLU A O 1
ATOM 2247 N N . PHE A 1 309 ? 4.181 -13.660 -11.191 1.00 97.75 309 PHE A N 1
ATOM 2248 C CA . PHE A 1 309 ? 4.455 -12.242 -11.408 1.00 97.75 309 PHE A CA 1
ATOM 2249 C C . PHE A 1 309 ? 5.950 -11.912 -11.293 1.00 97.75 309 PHE A C 1
ATOM 2251 O O . PHE A 1 309 ? 6.512 -11.250 -12.168 1.00 97.75 309 PHE A O 1
ATOM 2258 N N . ALA A 1 310 ? 6.631 -12.416 -10.259 1.00 96.38 310 ALA A N 1
ATOM 2259 C CA . ALA A 1 310 ? 8.073 -12.224 -10.101 1.00 96.38 310 ALA A CA 1
ATOM 2260 C C . ALA A 1 310 ? 8.874 -12.833 -11.270 1.00 96.38 310 ALA A C 1
ATOM 2262 O O . ALA A 1 310 ? 9.830 -12.220 -11.755 1.00 96.38 310 ALA A O 1
ATOM 2263 N N . ALA A 1 311 ? 8.463 -14.005 -11.768 1.00 95.88 311 ALA A N 1
ATOM 2264 C CA . ALA A 1 311 ? 9.065 -14.633 -12.942 1.00 95.88 311 ALA A CA 1
ATOM 2265 C C . ALA A 1 311 ? 8.835 -13.811 -14.223 1.00 95.88 311 ALA A C 1
ATOM 2267 O O . ALA A 1 311 ? 9.766 -13.648 -15.015 1.00 95.88 311 ALA A O 1
ATOM 2268 N N . ALA A 1 312 ? 7.643 -13.231 -14.400 1.00 96.38 312 ALA A N 1
ATOM 2269 C CA . ALA A 1 312 ? 7.345 -12.340 -15.521 1.00 96.38 312 ALA A CA 1
ATOM 2270 C C . ALA A 1 312 ? 8.248 -11.093 -15.519 1.00 96.38 312 ALA A C 1
ATOM 2272 O O . ALA A 1 312 ? 8.781 -10.720 -16.562 1.00 96.38 312 ALA A O 1
ATOM 2273 N N . VAL A 1 313 ? 8.503 -10.488 -14.351 1.00 95.88 313 VAL A N 1
ATOM 2274 C CA . VAL A 1 313 ? 9.458 -9.370 -14.218 1.00 95.88 313 VAL A CA 1
ATOM 2275 C C . VAL A 1 313 ? 10.880 -9.813 -14.570 1.00 95.88 313 VAL A C 1
ATOM 2277 O O . VAL A 1 313 ? 11.586 -9.109 -15.291 1.00 95.88 313 VAL A O 1
ATOM 2280 N N . ALA A 1 314 ? 11.309 -10.986 -14.098 1.00 93.88 314 ALA A N 1
ATOM 2281 C CA . ALA A 1 314 ? 12.640 -11.512 -14.392 1.00 93.88 314 ALA A CA 1
ATOM 2282 C C . ALA A 1 314 ? 12.848 -11.779 -15.894 1.00 93.88 314 ALA A C 1
ATOM 2284 O O . ALA A 1 314 ? 13.926 -11.492 -16.413 1.00 93.88 314 ALA A O 1
ATOM 2285 N N . ALA A 1 315 ? 11.819 -12.264 -16.595 1.00 93.88 315 ALA A N 1
ATOM 2286 C CA . ALA A 1 315 ? 11.855 -12.533 -18.033 1.00 93.88 315 ALA A CA 1
ATOM 2287 C C . ALA A 1 315 ? 11.958 -11.265 -18.903 1.00 93.88 315 ALA A C 1
ATOM 2289 O O . ALA A 1 315 ? 12.373 -11.350 -20.056 1.00 93.88 315 ALA A O 1
ATOM 2290 N N . LEU A 1 316 ? 11.604 -10.094 -18.362 1.00 91.62 316 LEU A N 1
ATOM 2291 C CA . LEU A 1 316 ? 11.682 -8.801 -19.054 1.00 91.62 316 LEU A CA 1
ATOM 2292 C C . LEU A 1 316 ? 13.047 -8.107 -18.909 1.00 91.62 316 LEU A C 1
ATOM 2294 O O . LEU A 1 316 ? 13.254 -7.050 -19.506 1.00 91.62 316 LEU A O 1
ATOM 2298 N N . ARG A 1 317 ? 13.972 -8.659 -18.113 1.00 87.19 317 ARG A N 1
ATOM 2299 C CA . ARG A 1 317 ? 15.297 -8.061 -17.899 1.00 87.19 317 ARG A CA 1
ATOM 2300 C C . ARG A 1 317 ? 16.137 -8.111 -19.178 1.00 87.19 317 ARG A C 1
ATOM 2302 O O . ARG A 1 317 ? 16.335 -9.170 -19.766 1.00 87.19 317 ARG A O 1
ATOM 2309 N N . GLU A 1 318 ? 16.687 -6.962 -19.557 1.00 84.94 318 GLU A N 1
ATOM 2310 C CA . GLU A 1 318 ? 17.608 -6.786 -20.686 1.00 84.94 318 GLU A CA 1
ATOM 2311 C C . GLU A 1 318 ? 18.944 -6.212 -20.164 1.00 84.94 318 GLU A C 1
ATOM 2313 O O . GLU A 1 318 ? 18.942 -5.555 -19.124 1.00 84.94 318 GLU A O 1
ATOM 2318 N N . PRO A 1 319 ? 20.088 -6.409 -20.851 1.00 81.81 319 PRO A N 1
ATOM 2319 C CA . PRO A 1 319 ? 21.396 -5.928 -20.380 1.00 81.81 319 PRO A CA 1
ATOM 2320 C C . PRO A 1 319 ? 21.466 -4.422 -20.080 1.00 81.81 319 PRO A C 1
ATOM 2322 O O . PRO A 1 319 ? 22.162 -4.024 -19.151 1.00 81.81 319 PRO A O 1
ATOM 2325 N N . ASP A 1 320 ? 20.718 -3.610 -20.831 1.00 82.44 320 ASP A N 1
ATOM 2326 C CA . ASP A 1 320 ? 20.738 -2.143 -20.734 1.00 82.44 320 ASP A CA 1
ATOM 2327 C C . ASP A 1 320 ? 19.566 -1.576 -19.909 1.00 82.44 320 ASP A C 1
ATOM 2329 O O . ASP A 1 320 ? 19.306 -0.369 -19.929 1.00 82.44 320 ASP A O 1
ATOM 2333 N N . VAL A 1 321 ? 18.810 -2.447 -19.226 1.00 84.06 321 VAL A N 1
ATOM 2334 C CA . VAL A 1 321 ? 17.618 -2.076 -18.457 1.00 84.06 321 VAL A CA 1
ATOM 2335 C C . VAL A 1 321 ? 17.636 -2.729 -17.084 1.00 84.06 321 VAL A C 1
ATOM 2337 O O . VAL A 1 321 ? 17.556 -3.951 -16.945 1.00 84.06 321 VAL A O 1
ATOM 2340 N N . GLU A 1 322 ? 17.636 -1.899 -16.049 1.00 87.88 322 GLU A N 1
ATOM 2341 C CA . GLU A 1 322 ? 17.517 -2.357 -14.672 1.00 87.88 322 GLU A CA 1
ATOM 2342 C C . GLU A 1 322 ? 16.045 -2.400 -14.245 1.00 87.88 322 GLU A C 1
ATOM 2344 O O . GLU A 1 322 ? 15.281 -1.461 -14.474 1.00 87.88 322 GLU A O 1
ATOM 2349 N N . PHE A 1 323 ? 15.658 -3.499 -13.596 1.00 91.44 323 PHE A N 1
ATOM 2350 C CA . PHE A 1 323 ? 14.348 -3.659 -12.969 1.00 91.44 323 PHE A CA 1
ATOM 2351 C C . PHE A 1 323 ? 14.502 -3.805 -11.457 1.00 91.44 323 PHE A C 1
ATOM 2353 O O . PHE A 1 323 ? 15.179 -4.729 -10.989 1.00 91.44 323 PHE A O 1
ATOM 2360 N N . GLU A 1 324 ? 13.798 -2.951 -10.720 1.00 93.62 324 GLU A N 1
ATOM 2361 C CA . GLU A 1 324 ? 13.614 -3.025 -9.271 1.00 93.62 324 GLU A CA 1
ATOM 2362 C C . GLU A 1 324 ? 12.202 -3.555 -8.992 1.00 93.62 324 GLU A C 1
ATOM 2364 O O . GLU A 1 324 ? 11.210 -2.935 -9.383 1.00 93.62 324 GLU A O 1
ATOM 2369 N N . LEU A 1 325 ? 12.119 -4.713 -8.335 1.00 95.81 325 LEU A N 1
ATOM 2370 C CA . LEU A 1 325 ? 10.871 -5.313 -7.869 1.00 95.81 325 LEU A CA 1
ATOM 2371 C C . LEU A 1 325 ? 10.795 -5.152 -6.352 1.00 95.81 325 LEU A C 1
ATOM 2373 O O . LEU A 1 325 ? 11.722 -5.537 -5.643 1.00 95.81 325 LEU A O 1
ATOM 2377 N N . THR A 1 326 ? 9.687 -4.609 -5.859 1.00 94.31 326 THR A N 1
ATOM 2378 C CA . THR A 1 326 ? 9.427 -4.439 -4.426 1.00 94.31 326 THR A CA 1
ATOM 2379 C C . THR A 1 326 ? 8.080 -5.048 -4.059 1.00 94.31 326 THR A C 1
ATOM 2381 O O . THR A 1 326 ? 7.148 -5.033 -4.867 1.00 94.31 326 THR A O 1
ATOM 2384 N N . GLY A 1 327 ? 7.980 -5.561 -2.836 1.00 90.44 327 GLY A N 1
ATOM 2385 C CA . GLY A 1 327 ? 6.781 -6.203 -2.310 1.00 90.44 327 GLY A CA 1
ATOM 2386 C C . GLY A 1 327 ? 7.020 -7.665 -1.924 1.00 90.44 327 GLY A C 1
ATOM 2387 O O . GLY A 1 327 ? 8.167 -8.120 -1.927 1.00 90.44 327 GLY A O 1
ATOM 2388 N N . PRO A 1 328 ? 5.951 -8.398 -1.578 1.00 90.19 328 PRO A N 1
ATOM 2389 C CA . PRO A 1 328 ? 4.562 -7.939 -1.593 1.00 90.19 328 PRO A CA 1
ATOM 2390 C C . PRO A 1 328 ? 4.247 -6.918 -0.497 1.00 90.19 328 PRO A C 1
ATOM 2392 O O . PRO A 1 328 ? 4.701 -7.042 0.638 1.00 90.19 328 PRO A O 1
ATOM 2395 N N . TRP A 1 329 ? 3.454 -5.910 -0.848 1.00 91.44 329 TRP A N 1
ATOM 2396 C CA . TRP A 1 329 ? 2.984 -4.863 0.055 1.00 91.44 329 TRP A CA 1
ATOM 2397 C C . TRP A 1 329 ? 1.466 -4.942 0.243 1.00 91.44 329 TRP A C 1
ATOM 2399 O O . TRP A 1 329 ? 0.746 -5.520 -0.576 1.00 91.44 329 TRP A O 1
ATOM 2409 N N . ALA A 1 330 ? 0.972 -4.302 1.305 1.00 91.44 330 ALA A N 1
ATOM 2410 C CA . ALA A 1 330 ? -0.444 -3.964 1.406 1.00 91.44 330 ALA A CA 1
ATOM 2411 C C . ALA A 1 330 ? -0.849 -3.017 0.249 1.00 91.44 330 ALA A C 1
ATOM 2413 O O . ALA A 1 330 ? 0.009 -2.274 -0.240 1.00 91.44 330 ALA A O 1
ATOM 2414 N N . PRO A 1 331 ? -2.122 -3.013 -0.184 1.00 93.06 331 PRO A N 1
ATOM 2415 C CA . PRO A 1 331 ? -2.555 -2.420 -1.454 1.00 93.06 331 PRO A CA 1
ATOM 2416 C C . PRO A 1 331 ? -2.713 -0.885 -1.423 1.00 93.06 331 PRO A C 1
ATOM 2418 O O . PRO A 1 331 ? -3.750 -0.351 -1.812 1.00 93.06 331 PRO A O 1
ATOM 2421 N N . TYR A 1 332 ? -1.686 -0.156 -0.975 1.00 89.81 332 TYR A N 1
ATOM 2422 C CA . TYR A 1 332 ? -1.680 1.308 -0.855 1.00 89.81 332 TYR A CA 1
ATOM 2423 C C . TYR A 1 332 ? -2.142 2.022 -2.126 1.00 89.81 332 TYR A C 1
ATOM 2425 O O . TYR A 1 332 ? -2.985 2.916 -2.053 1.00 89.81 332 TYR A O 1
ATOM 2433 N N . SER A 1 333 ? -1.612 1.624 -3.287 1.00 91.25 333 SER A N 1
ATOM 2434 C CA . SER A 1 333 ? -1.936 2.270 -4.558 1.00 91.25 333 SER A CA 1
ATOM 2435 C C . SER A 1 333 ? -3.378 2.005 -4.971 1.00 91.25 333 SER A C 1
ATOM 2437 O O . SER A 1 333 ? -3.904 2.747 -5.789 1.00 91.25 333 SER A O 1
ATOM 2439 N N . PHE A 1 334 ? -4.027 0.966 -4.444 1.00 92.81 334 PHE A N 1
ATOM 2440 C CA . PHE A 1 334 ? -5.372 0.555 -4.843 1.00 92.81 334 PHE A CA 1
ATOM 2441 C C . PHE A 1 334 ? -6.450 0.973 -3.840 1.00 92.81 334 PHE A C 1
ATOM 2443 O O . PHE A 1 334 ? -7.621 0.946 -4.202 1.00 92.81 334 PHE A O 1
ATOM 2450 N N . THR A 1 335 ? -6.075 1.452 -2.646 1.00 91.00 335 THR A N 1
ATOM 2451 C CA . THR A 1 335 ? -7.011 1.846 -1.577 1.00 91.00 335 THR A CA 1
ATOM 2452 C C . THR A 1 335 ? -6.906 3.309 -1.143 1.00 91.00 335 THR A C 1
ATOM 2454 O O . THR A 1 335 ? -7.375 3.671 -0.067 1.00 91.00 335 THR A O 1
ATOM 2457 N N . GLU A 1 336 ? -6.321 4.184 -1.965 1.00 83.06 336 GLU A N 1
ATOM 2458 C CA . GLU A 1 336 ? -6.078 5.600 -1.628 1.00 83.06 336 GLU A CA 1
ATOM 2459 C C . GLU A 1 336 ? -7.330 6.386 -1.195 1.00 83.06 336 GLU A C 1
ATOM 2461 O O . GLU A 1 336 ? -7.210 7.391 -0.489 1.00 83.06 336 GLU A O 1
ATOM 2466 N N . THR A 1 337 ? -8.524 5.951 -1.604 1.00 79.19 337 THR A N 1
ATOM 2467 C CA . THR A 1 337 ? -9.800 6.586 -1.252 1.00 79.19 337 THR A CA 1
ATOM 2468 C C . THR A 1 337 ? -10.287 6.223 0.152 1.00 79.19 337 THR A C 1
ATOM 2470 O O . THR A 1 337 ? -11.166 6.914 0.662 1.00 79.19 337 THR A O 1
ATOM 2473 N N . ALA A 1 338 ? -9.707 5.223 0.827 1.00 68.31 338 ALA A N 1
ATOM 2474 C CA . ALA A 1 338 ? -10.229 4.650 2.074 1.00 68.31 338 ALA A CA 1
ATOM 2475 C C . ALA A 1 338 ? -10.393 5.648 3.238 1.00 68.31 338 ALA A C 1
ATOM 2477 O O . ALA A 1 338 ? -11.286 5.485 4.063 1.00 68.31 338 ALA A O 1
ATOM 2478 N N . ALA A 1 339 ? -9.577 6.704 3.298 1.00 63.34 339 ALA A N 1
ATOM 2479 C CA . ALA A 1 339 ? -9.683 7.750 4.325 1.00 63.34 339 ALA A CA 1
ATOM 2480 C C . ALA A 1 339 ? -9.891 9.164 3.773 1.00 63.34 339 ALA A C 1
ATOM 2482 O O . ALA A 1 339 ? -9.837 10.133 4.531 1.00 63.34 339 ALA A O 1
ATOM 2483 N N . GLY A 1 340 ? -10.112 9.303 2.462 1.00 55.59 340 GLY A N 1
ATOM 2484 C CA . GLY A 1 340 ? -10.355 10.614 1.864 1.00 55.59 340 GLY A CA 1
ATOM 2485 C C . GLY A 1 340 ? -11.562 11.318 2.507 1.00 55.59 340 GLY A C 1
ATOM 2486 O O . GLY A 1 340 ? -12.529 10.638 2.883 1.00 55.59 340 GLY A O 1
ATOM 2487 N N . PRO A 1 341 ? -11.543 12.660 2.646 1.00 42.41 341 PRO A N 1
ATOM 2488 C CA . PRO A 1 341 ? -12.784 13.401 2.854 1.00 42.41 341 PRO A CA 1
ATOM 2489 C C . PRO A 1 341 ? -13.762 13.043 1.720 1.00 42.41 341 PRO A C 1
ATOM 2491 O O . PRO A 1 341 ? -13.302 12.707 0.628 1.00 42.41 341 PRO A O 1
ATOM 2494 N N . PRO A 1 342 ? -15.088 13.056 1.956 1.00 35.62 342 PRO A N 1
ATOM 2495 C CA . PRO A 1 342 ? -16.041 12.832 0.876 1.00 35.62 342 PRO A CA 1
ATOM 2496 C C . PRO A 1 342 ? -15.724 13.828 -0.239 1.00 35.62 342 PRO A C 1
ATOM 2498 O O . PRO A 1 342 ? -15.657 15.029 0.028 1.00 35.62 342 PRO A O 1
ATOM 2501 N N . ASP A 1 343 ? -15.473 13.327 -1.450 1.00 34.72 343 ASP A N 1
ATOM 2502 C CA . ASP A 1 343 ? -15.248 14.185 -2.606 1.00 34.72 343 ASP A CA 1
ATOM 2503 C C . ASP A 1 343 ? -16.414 15.175 -2.691 1.00 34.72 343 ASP A C 1
ATOM 2505 O O . ASP A 1 343 ? -17.580 14.784 -2.811 1.00 34.72 343 ASP A O 1
ATOM 2509 N N . ALA A 1 344 ? -16.091 16.466 -2.594 1.00 28.58 344 ALA A N 1
ATOM 2510 C CA . ALA A 1 344 ? -16.965 17.519 -3.071 1.00 28.58 344 ALA A CA 1
ATOM 2511 C C . ALA A 1 344 ? -17.098 17.301 -4.582 1.00 28.58 344 ALA A C 1
ATOM 2513 O O . ALA A 1 344 ? -16.203 17.659 -5.348 1.00 28.58 344 ALA A O 1
ATOM 2514 N N . ARG A 1 345 ? -18.158 16.591 -4.973 1.00 30.03 345 ARG A N 1
ATOM 2515 C CA . ARG A 1 345 ? -18.587 16.476 -6.366 1.00 30.03 345 ARG A CA 1
ATOM 2516 C C . ARG A 1 345 ? -18.979 17.839 -6.917 1.00 30.03 345 ARG A C 1
ATOM 2518 O O . ARG A 1 345 ? -19.588 18.620 -6.152 1.00 30.03 345 ARG A O 1
#